Protein AF-A0A4Y3KD35-F1 (afdb_monomer)

Foldseek 3Di:
DVQLVLLVQLLVLLVVLLVVLLCLVVVNDDQVVCFVVNQVSQVSNQVSQLVQPHGDLDPDNGSVVSVVVCVVVVVPDSVSSSVVSCVSCVVSNVQSVCRNVVQFQRFNFDDDPVLVVLSVLLVVLRVLSSVDDDLVSLLVSLVSLLVSLLSLLVVQADPVLDDVPDDDDDNPPSVVSLLSSCCRLQPDPVRVVVSVLSNVLNVLSVDSNPDSDDSVSSSVNSNSSSVNSRVSSVSPDD

Solvent-accessible surface area (backbone atoms only — not comparable to full-atom values): 13196 Å² total; per-residue (Å²): 120,64,64,35,53,44,25,49,56,24,47,56,37,49,51,56,51,50,50,50,56,40,29,51,71,62,73,71,44,60,69,84,79,42,49,65,61,53,44,55,50,46,53,54,28,42,56,34,26,48,77,72,55,43,75,75,65,69,90,57,89,43,70,65,52,48,53,54,47,41,68,71,68,68,48,85,44,62,64,54,51,45,50,53,53,48,61,47,43,45,66,57,54,52,53,33,51,33,37,52,70,70,61,51,72,72,59,87,61,80,86,57,81,92,43,55,68,59,54,52,52,51,52,53,40,50,57,48,50,66,70,45,86,47,60,71,43,29,25,49,40,13,46,45,42,40,51,51,51,38,53,48,12,61,72,63,38,54,82,86,47,53,59,94,89,60,79,80,66,56,92,85,39,31,69,56,30,36,48,38,30,35,52,52,77,41,56,64,80,94,27,50,64,60,43,47,48,59,52,49,42,54,54,45,15,56,46,37,52,76,51,98,57,57,68,68,60,34,51,50,34,50,37,41,45,47,50,50,53,46,52,49,54,63,67,71,52,132

Radius of gyration: 22.32 Å; Cα contacts (8 Å, |Δi|>4): 243; chains: 1; bounding box: 47×37×66 Å

Organism: Cellulomonas uda (NCBI:txid1714)

pLDDT: mean 88.89, std 8.73, range [48.62, 97.88]

Sequence (238 aa):
MTTANDARAASDLLERQAELLVAVATGGSRMDSVKWEYRERRDDLEIALRKVGLSDPFPWEEPSRWYAYYSANGMGTYASRREYIAELAAPIRARLRELMLGIAVEDGGPEHLDWPLLETRLREAKDRFAKSSTLDDFQDVGRRCRELLIDLANLAFDATMLPVGAEEPKGSDAKAKLGYASDYLFAGRQHAELRAVAKTTWDLANKVVHGGIGDVDAFATIQATVALVRIFQRATQP

Mean predicted aligned error: 9.88 Å

Structure (mmCIF, N/CA/C/O backbone):
data_AF-A0A4Y3KD35-F1
#
_entry.id   AF-A0A4Y3KD35-F1
#
loop_
_atom_site.group_PDB
_atom_site.id
_atom_site.type_symbol
_atom_site.label_atom_id
_atom_site.label_alt_id
_atom_site.label_comp_id
_atom_site.label_asym_id
_atom_site.label_entity_id
_atom_site.label_seq_id
_atom_site.pdbx_PDB_ins_code
_atom_site.Cartn_x
_atom_site.Cartn_y
_atom_site.Cartn_z
_atom_site.occupancy
_atom_site.B_iso_or_equiv
_atom_site.auth_seq_id
_atom_site.auth_comp_id
_atom_site.auth_asym_id
_atom_site.auth_atom_id
_atom_site.pdbx_PDB_model_num
ATOM 1 N N . MET A 1 1 ? -5.221 -19.737 -4.916 1.00 48.62 1 MET A N 1
ATOM 2 C CA . MET A 1 1 ? -4.713 -20.316 -6.188 1.00 48.62 1 MET A CA 1
ATOM 3 C C . MET A 1 1 ? -4.956 -19.413 -7.398 1.00 48.62 1 MET A C 1
ATOM 5 O O . MET A 1 1 ? -4.158 -19.477 -8.322 1.00 48.62 1 MET A O 1
ATOM 9 N N . THR A 1 2 ? -5.986 -18.559 -7.398 1.00 61.66 2 THR A N 1
ATOM 10 C CA . THR A 1 2 ? -6.320 -17.652 -8.516 1.00 61.66 2 THR A CA 1
ATOM 11 C C . THR A 1 2 ? -5.278 -16.539 -8.726 1.00 61.66 2 THR A C 1
ATOM 13 O O . THR A 1 2 ? -4.732 -16.432 -9.818 1.00 61.66 2 THR A O 1
ATOM 16 N N . THR A 1 3 ? -4.855 -15.841 -7.664 1.00 74.62 3 THR A N 1
ATOM 17 C CA . THR A 1 3 ? -3.925 -14.691 -7.738 1.00 74.62 3 THR A CA 1
ATOM 18 C C . THR A 1 3 ? -2.555 -15.016 -8.349 1.00 74.62 3 THR A C 1
ATOM 20 O O . THR A 1 3 ? -2.033 -14.239 -9.139 1.00 74.62 3 THR A O 1
ATOM 23 N N . ALA A 1 4 ? -1.966 -16.179 -8.042 1.00 76.19 4 ALA A N 1
ATOM 24 C CA . ALA A 1 4 ? -0.657 -16.566 -8.584 1.00 76.19 4 ALA A CA 1
ATOM 25 C C . ALA A 1 4 ? -0.714 -16.933 -10.079 1.00 76.19 4 ALA A C 1
ATOM 27 O O . ALA A 1 4 ? 0.244 -16.695 -10.816 1.00 76.19 4 ALA A O 1
ATOM 28 N N . ASN A 1 5 ? -1.833 -17.506 -10.536 1.00 81.81 5 ASN A N 1
ATOM 29 C CA . ASN A 1 5 ? -2.050 -17.787 -11.955 1.00 81.81 5 ASN A CA 1
ATOM 30 C C . ASN A 1 5 ? -2.344 -16.501 -12.733 1.00 81.81 5 ASN A C 1
ATOM 32 O O . ASN A 1 5 ? -1.778 -16.316 -13.808 1.00 81.81 5 ASN A O 1
ATOM 36 N N . ASP A 1 6 ? -3.142 -15.595 -12.163 1.00 86.94 6 ASP A N 1
ATOM 37 C CA . ASP A 1 6 ? -3.390 -14.273 -12.744 1.00 86.94 6 ASP A CA 1
ATOM 38 C C . ASP A 1 6 ? -2.098 -13.447 -12.823 1.00 86.94 6 ASP A C 1
ATOM 40 O O . ASP A 1 6 ? -1.812 -12.850 -13.858 1.00 86.94 6 ASP A O 1
ATOM 44 N N . ALA A 1 7 ? -1.254 -13.491 -11.785 1.00 88.00 7 ALA A N 1
ATOM 45 C CA . ALA A 1 7 ? 0.053 -12.837 -11.792 1.00 88.00 7 ALA A CA 1
ATOM 46 C C . ALA A 1 7 ? 0.978 -13.408 -12.877 1.00 88.00 7 ALA A C 1
ATOM 48 O O . ALA A 1 7 ? 1.684 -12.653 -13.545 1.00 88.00 7 ALA A O 1
ATOM 49 N N . ARG A 1 8 ? 0.966 -14.731 -13.093 1.00 88.56 8 ARG A N 1
ATOM 50 C CA . ARG A 1 8 ? 1.738 -15.366 -14.174 1.00 88.56 8 ARG A CA 1
ATOM 51 C C . ARG A 1 8 ? 1.258 -14.909 -15.550 1.00 88.56 8 ARG A C 1
ATOM 53 O O . ARG A 1 8 ? 2.081 -14.493 -16.355 1.00 88.56 8 ARG A O 1
ATOM 60 N N . ALA A 1 9 ? -0.055 -14.900 -15.778 1.00 92.69 9 ALA A N 1
ATOM 61 C CA . ALA A 1 9 ? -0.633 -14.409 -17.028 1.00 92.69 9 ALA A CA 1
ATOM 62 C C . ALA A 1 9 ? -0.296 -12.927 -17.279 1.00 92.69 9 ALA A C 1
ATOM 64 O O . ALA A 1 9 ? 0.108 -12.564 -18.383 1.00 92.69 9 ALA A O 1
ATOM 65 N N . ALA A 1 10 ? -0.396 -12.080 -16.249 1.00 95.31 10 ALA A N 1
ATOM 66 C CA . ALA A 1 10 ? -0.026 -10.669 -16.336 1.00 95.31 10 ALA A CA 1
ATOM 67 C C . ALA A 1 10 ? 1.472 -10.475 -16.629 1.00 95.31 10 ALA A C 1
ATOM 69 O O . ALA A 1 10 ? 1.836 -9.599 -17.410 1.00 95.31 10 ALA A O 1
ATOM 70 N N . SER A 1 11 ? 2.341 -11.313 -16.053 1.00 95.50 11 SER A N 1
ATOM 71 C CA . SER A 1 11 ? 3.781 -11.287 -16.332 1.00 95.50 11 SER A CA 1
ATOM 72 C C . SER A 1 11 ? 4.080 -11.632 -17.784 1.00 95.50 11 SER A C 1
ATOM 74 O O . SER A 1 11 ? 4.844 -10.918 -18.423 1.00 95.50 11 SER A O 1
ATOM 76 N N . ASP A 1 12 ? 3.454 -12.676 -18.325 1.00 96.38 12 ASP A N 1
ATOM 77 C CA . ASP A 1 12 ? 3.657 -13.071 -19.721 1.00 96.38 12 ASP A CA 1
ATOM 78 C C . ASP A 1 12 ? 3.218 -11.959 -20.692 1.00 96.38 12 ASP A C 1
ATOM 80 O O . ASP A 1 12 ? 3.901 -11.684 -21.681 1.00 96.38 12 ASP A O 1
ATOM 84 N N . LEU A 1 13 ? 2.100 -11.284 -20.402 1.00 97.75 13 LEU A N 1
ATOM 85 C CA . LEU A 1 13 ? 1.617 -10.145 -21.190 1.00 97.75 13 LEU A CA 1
ATOM 86 C C . LEU A 1 13 ? 2.549 -8.929 -21.084 1.00 97.75 13 LEU A C 1
ATOM 88 O O . LEU A 1 13 ? 2.829 -8.289 -22.100 1.00 97.75 13 LEU A O 1
ATOM 92 N N . LEU A 1 14 ? 3.070 -8.637 -19.886 1.00 97.88 14 LEU A N 1
ATOM 93 C CA . LEU A 1 14 ? 4.005 -7.533 -19.655 1.00 97.88 14 LEU A CA 1
ATOM 94 C C . LEU A 1 14 ? 5.281 -7.717 -20.481 1.00 97.88 14 LEU A C 1
ATOM 96 O O . LEU A 1 14 ? 5.716 -6.780 -21.151 1.00 97.88 14 LEU A O 1
ATOM 100 N N . GLU A 1 15 ? 5.854 -8.924 -20.463 1.00 97.31 15 GLU A N 1
ATOM 101 C CA . GLU A 1 15 ? 7.057 -9.239 -21.238 1.00 97.31 15 GLU A CA 1
ATOM 102 C C . GLU A 1 15 ? 6.806 -9.093 -22.740 1.00 97.31 15 GLU A C 1
ATOM 104 O O . GLU A 1 15 ? 7.558 -8.400 -23.424 1.00 97.31 15 GLU A O 1
ATOM 109 N N . ARG A 1 16 ? 5.695 -9.637 -23.252 1.00 95.25 16 ARG A N 1
ATOM 110 C CA . ARG A 1 16 ? 5.329 -9.519 -24.674 1.00 95.25 16 ARG A CA 1
ATOM 111 C C . ARG A 1 16 ? 5.128 -8.073 -25.122 1.00 95.25 16 ARG A C 1
ATOM 113 O O . ARG A 1 16 ? 5.439 -7.740 -26.269 1.00 95.25 16 ARG A O 1
ATOM 120 N N . GLN A 1 17 ? 4.582 -7.222 -24.256 1.00 96.44 17 GLN A N 1
ATOM 121 C CA . GLN A 1 17 ? 4.386 -5.806 -24.561 1.00 96.44 17 GLN A CA 1
ATOM 122 C C . GLN A 1 17 ? 5.713 -5.035 -24.529 1.00 96.44 17 GLN A C 1
ATOM 124 O O . GLN A 1 17 ? 5.986 -4.236 -25.430 1.00 96.44 17 GLN A O 1
ATOM 129 N N . ALA A 1 18 ? 6.572 -5.316 -23.544 1.00 95.94 18 ALA A N 1
ATOM 130 C CA . ALA A 1 18 ? 7.919 -4.756 -23.459 1.00 95.94 18 ALA A CA 1
ATOM 131 C C . ALA A 1 18 ? 8.772 -5.144 -24.680 1.00 95.94 18 ALA A C 1
ATOM 133 O O . ALA A 1 18 ? 9.422 -4.292 -25.288 1.00 95.94 18 ALA A O 1
ATOM 134 N N . GLU A 1 19 ? 8.733 -6.417 -25.079 1.00 93.94 19 GLU A N 1
ATOM 135 C CA . GLU A 1 19 ? 9.414 -6.936 -26.266 1.00 93.94 19 GLU A CA 1
ATOM 136 C C . GLU A 1 19 ? 8.948 -6.235 -27.543 1.00 93.94 19 GLU A C 1
ATOM 138 O O . GLU A 1 19 ? 9.780 -5.842 -28.363 1.00 93.94 19 GLU A O 1
ATOM 143 N N . LEU A 1 20 ? 7.639 -6.006 -27.696 1.00 93.12 20 LEU A N 1
ATOM 144 C CA . LEU A 1 20 ? 7.089 -5.286 -28.844 1.00 93.12 20 LEU A CA 1
ATOM 145 C C . LEU A 1 20 ? 7.575 -3.828 -28.888 1.00 93.12 20 LEU A C 1
ATOM 147 O O . LEU A 1 20 ? 8.005 -3.351 -29.941 1.00 93.12 20 LEU A O 1
ATOM 151 N N . LEU A 1 21 ? 7.580 -3.126 -27.749 1.00 93.62 21 LEU A N 1
ATOM 152 C CA . LEU A 1 21 ? 8.116 -1.761 -27.638 1.00 93.62 21 LEU A CA 1
ATOM 153 C C . LEU A 1 21 ? 9.611 -1.697 -27.985 1.00 93.62 21 LEU A C 1
ATOM 155 O O . LEU A 1 21 ? 10.053 -0.771 -28.675 1.00 93.62 21 LEU A O 1
ATOM 159 N N . VAL A 1 22 ? 10.390 -2.698 -27.566 1.00 93.38 22 VAL A N 1
ATOM 160 C CA . VAL A 1 22 ? 11.805 -2.836 -27.938 1.00 93.38 22 VAL A CA 1
ATOM 161 C C . VAL A 1 22 ? 11.963 -3.127 -29.432 1.00 93.38 22 VAL A C 1
ATOM 163 O O . VAL A 1 22 ? 12.816 -2.519 -30.0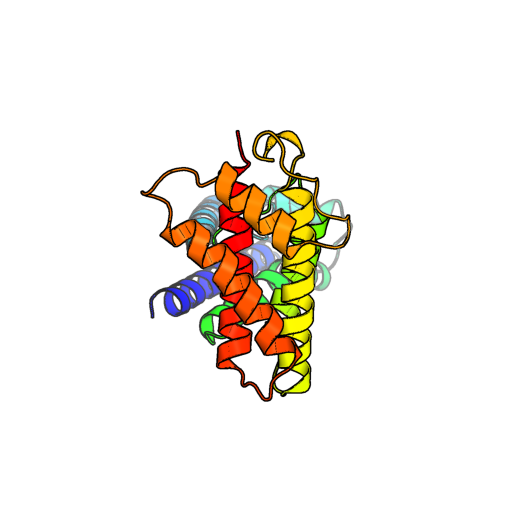83 1.00 93.38 22 VAL A O 1
ATOM 166 N N . ALA A 1 23 ? 11.153 -4.017 -30.006 1.00 90.31 23 ALA A N 1
ATOM 167 C CA . ALA A 1 23 ? 11.209 -4.362 -31.426 1.00 90.31 23 ALA A CA 1
ATOM 168 C C . ALA A 1 23 ? 10.912 -3.142 -32.311 1.00 90.31 23 ALA A C 1
ATOM 170 O O . ALA A 1 23 ? 11.660 -2.859 -33.251 1.00 90.31 23 ALA A O 1
ATOM 171 N N . VAL A 1 24 ? 9.892 -2.357 -31.949 1.00 88.69 24 VAL A N 1
ATOM 172 C CA . VAL A 1 24 ? 9.555 -1.079 -32.592 1.00 88.69 24 VAL A CA 1
ATOM 173 C C . VAL A 1 24 ? 10.720 -0.086 -32.508 1.00 88.69 24 VAL A C 1
ATOM 175 O O . VAL A 1 24 ? 11.090 0.527 -33.508 1.00 88.69 24 VAL A O 1
ATOM 178 N N . ALA A 1 25 ? 11.347 0.042 -31.337 1.00 87.06 25 ALA A N 1
ATOM 179 C CA . ALA A 1 25 ? 12.453 0.971 -31.108 1.00 87.06 25 ALA A CA 1
ATOM 180 C C . ALA A 1 25 ? 13.784 0.553 -31.751 1.00 87.06 25 ALA A C 1
ATOM 182 O O . ALA A 1 25 ? 14.674 1.391 -31.901 1.00 87.06 25 ALA A O 1
ATOM 183 N N . THR A 1 26 ? 13.962 -0.719 -32.107 1.00 86.44 26 THR A N 1
ATOM 184 C CA . THR A 1 26 ? 15.236 -1.254 -32.624 1.00 86.44 26 THR A CA 1
ATOM 185 C C . THR A 1 26 ? 15.176 -1.663 -34.094 1.00 86.44 26 THR A C 1
ATOM 187 O O . THR A 1 26 ? 16.105 -2.283 -34.602 1.00 86.44 26 THR A O 1
ATOM 190 N N . GLY A 1 27 ? 14.112 -1.264 -34.801 1.00 75.62 27 GLY A N 1
ATOM 191 C CA . GLY A 1 27 ? 13.943 -1.513 -36.236 1.00 75.62 27 GLY A CA 1
ATOM 192 C C . GLY A 1 27 ? 13.499 -2.938 -36.584 1.00 75.62 27 GLY A C 1
ATOM 193 O O . GLY A 1 27 ? 13.515 -3.305 -37.754 1.00 75.62 27 GLY A O 1
ATOM 194 N N . GLY A 1 28 ? 13.095 -3.733 -35.589 1.00 71.44 28 GLY A N 1
ATOM 195 C CA . GLY A 1 28 ? 12.653 -5.120 -35.760 1.00 71.44 28 GLY A CA 1
ATOM 196 C C . GLY A 1 28 ? 11.214 -5.273 -36.262 1.00 71.44 28 GLY A C 1
ATOM 197 O O . GLY A 1 28 ? 10.824 -6.361 -36.675 1.00 71.44 28 GLY A O 1
ATOM 198 N N . SER A 1 29 ? 10.399 -4.216 -36.245 1.00 73.12 29 SER A N 1
ATOM 199 C CA . SER A 1 29 ? 9.018 -4.254 -36.744 1.00 73.12 29 SER A CA 1
ATOM 200 C C . SER A 1 29 ? 8.615 -2.927 -37.376 1.00 73.12 29 SER A C 1
ATOM 202 O O . SER A 1 29 ? 9.007 -1.855 -36.910 1.00 73.12 29 SER A O 1
ATOM 204 N N . ARG A 1 30 ? 7.818 -2.980 -38.450 1.00 69.62 30 ARG A N 1
ATOM 205 C CA . ARG A 1 30 ? 7.310 -1.773 -39.110 1.00 69.62 30 ARG A CA 1
ATOM 206 C C . ARG A 1 30 ? 6.163 -1.205 -38.273 1.00 69.62 30 ARG A C 1
ATOM 208 O O . ARG A 1 30 ? 5.213 -1.912 -37.965 1.00 69.62 30 ARG A O 1
ATOM 215 N N . MET A 1 31 ? 6.239 0.078 -37.926 1.00 70.25 31 MET A N 1
ATOM 216 C CA . MET A 1 31 ? 5.287 0.742 -37.023 1.00 70.25 31 MET A CA 1
ATOM 217 C C . MET A 1 31 ? 3.817 0.497 -37.395 1.00 70.25 31 MET A C 1
ATOM 219 O O . MET A 1 31 ? 2.994 0.203 -36.536 1.00 70.25 31 MET A O 1
ATOM 223 N N . ASP A 1 32 ? 3.493 0.589 -38.687 1.00 69.00 32 ASP A N 1
ATOM 224 C CA . ASP A 1 32 ? 2.125 0.433 -39.184 1.00 69.00 32 ASP A CA 1
ATOM 225 C C . ASP A 1 32 ? 1.618 -1.011 -39.136 1.00 69.00 32 ASP A C 1
ATOM 227 O O . ASP A 1 32 ? 0.413 -1.214 -39.015 1.00 69.00 32 ASP A O 1
ATOM 231 N N . SER A 1 33 ? 2.507 -2.011 -39.182 1.00 75.50 33 SER A N 1
ATOM 232 C CA . SER A 1 33 ? 2.104 -3.421 -39.150 1.00 75.50 33 SER A CA 1
ATOM 233 C C . SER A 1 33 ? 1.801 -3.931 -37.742 1.00 75.50 33 SER A C 1
ATOM 235 O O . SER A 1 33 ? 1.189 -4.982 -37.618 1.00 75.50 33 SER A O 1
ATOM 237 N N . VAL A 1 34 ? 2.201 -3.200 -36.695 1.00 82.12 34 VAL A N 1
ATOM 238 C CA . VAL A 1 34 ? 2.045 -3.627 -35.291 1.00 82.12 34 VAL A CA 1
ATOM 239 C C . VAL A 1 34 ? 1.032 -2.805 -34.496 1.00 82.12 34 VAL A C 1
ATOM 241 O O . VAL A 1 34 ? 0.826 -3.071 -33.318 1.00 82.12 34 VAL A O 1
ATOM 244 N N . LYS A 1 35 ? 0.373 -1.803 -35.099 1.00 85.81 35 LYS A N 1
ATOM 245 C CA . LYS A 1 35 ? -0.580 -0.933 -34.378 1.00 85.81 35 LYS A CA 1
ATOM 246 C C . LYS A 1 35 ? -1.726 -1.713 -33.733 1.00 85.81 35 LYS A C 1
ATOM 248 O O . LYS A 1 35 ? -2.066 -1.426 -32.592 1.00 85.81 35 LYS A O 1
ATOM 253 N N . TRP A 1 36 ? -2.318 -2.659 -34.465 1.00 87.06 36 TRP A N 1
ATOM 254 C CA . TRP A 1 36 ? -3.414 -3.484 -33.951 1.00 87.06 36 TRP A CA 1
ATOM 255 C C . TRP A 1 36 ? -2.934 -4.391 -32.814 1.00 87.06 36 TRP A C 1
ATOM 257 O O . TRP A 1 36 ? -3.453 -4.303 -31.708 1.00 87.06 36 TRP A O 1
ATOM 267 N N . GLU A 1 37 ? -1.875 -5.164 -33.068 1.00 89.56 37 GLU A N 1
ATOM 268 C CA . GLU A 1 37 ? -1.257 -6.068 -32.091 1.00 89.56 37 GLU A CA 1
ATOM 269 C C . GLU A 1 37 ? -0.843 -5.338 -30.806 1.00 89.56 37 GLU A C 1
ATOM 271 O O . GLU A 1 37 ? -1.044 -5.852 -29.711 1.00 89.56 37 GLU A O 1
ATOM 276 N N . TYR A 1 38 ? -0.309 -4.120 -30.926 1.00 92.00 38 TYR A N 1
ATOM 277 C CA . TYR A 1 38 ? 0.059 -3.291 -29.784 1.00 92.00 38 TYR A CA 1
ATOM 278 C C . TYR A 1 38 ? -1.134 -2.938 -28.900 1.00 92.00 38 TYR A C 1
ATOM 280 O O . TYR A 1 38 ? -1.023 -3.022 -27.679 1.00 92.00 38 TYR A O 1
ATOM 288 N N . ARG A 1 39 ? -2.246 -2.503 -29.507 1.00 91.62 39 ARG A N 1
ATOM 289 C CA . ARG A 1 39 ? -3.445 -2.092 -28.766 1.00 91.62 39 ARG A CA 1
ATOM 290 C C . ARG A 1 39 ? -4.117 -3.293 -28.115 1.00 91.62 39 ARG A C 1
ATOM 292 O O . ARG A 1 39 ? -4.370 -3.248 -26.923 1.00 91.62 39 ARG A O 1
ATOM 299 N N . GLU A 1 40 ? -4.299 -4.375 -28.868 1.00 92.44 40 GLU A N 1
ATOM 300 C CA . GLU A 1 40 ? -4.889 -5.620 -28.362 1.00 92.44 40 GLU A CA 1
ATOM 301 C C . GLU A 1 40 ? -4.099 -6.167 -27.163 1.00 92.44 40 GLU A C 1
ATOM 303 O O . GLU A 1 40 ? -4.663 -6.407 -26.098 1.00 92.44 40 GLU A O 1
ATOM 308 N N . ARG A 1 41 ? -2.765 -6.258 -27.278 1.00 93.06 41 ARG A N 1
ATOM 309 C CA . ARG A 1 41 ? -1.909 -6.689 -26.160 1.00 93.06 41 ARG A CA 1
ATOM 310 C C . ARG A 1 41 ? -1.963 -5.747 -24.969 1.00 93.06 41 ARG A C 1
ATOM 312 O O . ARG A 1 41 ? -1.838 -6.207 -23.837 1.00 93.06 41 ARG A O 1
ATOM 319 N N . ARG A 1 42 ? -2.096 -4.442 -25.210 1.00 94.31 42 ARG A N 1
ATOM 320 C CA . ARG A 1 42 ? -2.190 -3.453 -24.137 1.00 94.31 42 ARG A CA 1
ATOM 321 C C . ARG A 1 42 ? -3.502 -3.588 -23.372 1.00 94.31 42 ARG A C 1
ATOM 323 O O . ARG A 1 42 ? -3.461 -3.566 -22.148 1.00 94.31 42 ARG A O 1
ATOM 330 N N . ASP A 1 43 ? -4.618 -3.789 -24.065 1.00 94.44 43 ASP A N 1
ATOM 331 C CA . ASP A 1 43 ? -5.926 -3.998 -23.437 1.00 94.44 43 ASP A CA 1
ATOM 332 C C . ASP A 1 43 ? -5.915 -5.274 -22.576 1.00 94.44 43 ASP A C 1
ATOM 334 O O . ASP A 1 43 ? -6.316 -5.254 -21.408 1.00 94.44 43 ASP A O 1
ATOM 338 N N . ASP A 1 44 ? -5.365 -6.369 -23.111 1.00 95.56 44 ASP A N 1
ATOM 339 C CA . ASP A 1 44 ? -5.194 -7.622 -22.368 1.00 95.56 44 ASP A CA 1
ATOM 340 C C . ASP A 1 44 ? -4.286 -7.445 -21.143 1.00 95.56 44 ASP A C 1
ATOM 342 O O . ASP A 1 44 ? -4.603 -7.925 -20.048 1.00 95.56 44 ASP A O 1
ATOM 346 N N . LEU A 1 45 ? -3.161 -6.740 -21.312 1.00 96.50 45 LEU A N 1
ATOM 347 C CA . LEU A 1 45 ? -2.229 -6.425 -20.232 1.00 96.50 45 LEU A CA 1
ATOM 348 C C . LEU A 1 45 ? -2.910 -5.600 -19.140 1.00 96.50 45 LEU A C 1
ATOM 350 O O . LEU A 1 45 ? -2.771 -5.917 -17.960 1.00 96.50 45 LEU A O 1
ATOM 354 N N . GLU A 1 46 ? -3.664 -4.569 -19.511 1.00 95.31 46 GLU A N 1
ATOM 355 C CA . GLU A 1 46 ? -4.358 -3.704 -18.565 1.00 95.31 46 GLU A CA 1
ATOM 356 C C . GLU A 1 46 ? -5.400 -4.486 -17.758 1.00 95.31 46 GLU A C 1
ATOM 358 O O . GLU A 1 46 ? -5.451 -4.373 -16.530 1.00 95.31 46 GLU A O 1
ATOM 363 N N . ILE A 1 47 ? -6.188 -5.342 -18.414 1.00 93.25 47 ILE A N 1
ATOM 364 C CA . ILE A 1 47 ? -7.150 -6.220 -17.736 1.00 93.25 47 ILE A CA 1
ATOM 365 C C . ILE A 1 47 ? -6.428 -7.165 -16.768 1.00 93.25 47 ILE A C 1
ATOM 367 O O . ILE A 1 47 ? -6.868 -7.335 -15.627 1.00 93.25 47 ILE A O 1
ATOM 371 N N . ALA A 1 48 ? -5.330 -7.788 -17.200 1.00 92.31 48 ALA A N 1
ATOM 372 C CA . ALA A 1 48 ? -4.580 -8.737 -16.384 1.00 92.31 48 ALA A CA 1
ATOM 373 C C . ALA A 1 48 ? -3.914 -8.070 -15.170 1.00 92.31 48 ALA A C 1
ATOM 375 O O . ALA A 1 48 ? -3.991 -8.607 -14.065 1.00 92.31 48 ALA A O 1
ATOM 376 N N . LEU A 1 49 ? -3.320 -6.886 -15.342 1.00 91.44 49 LEU A N 1
ATOM 377 C CA . LEU A 1 49 ? -2.709 -6.125 -14.250 1.00 91.44 49 LEU A CA 1
ATOM 378 C C . LEU A 1 49 ? -3.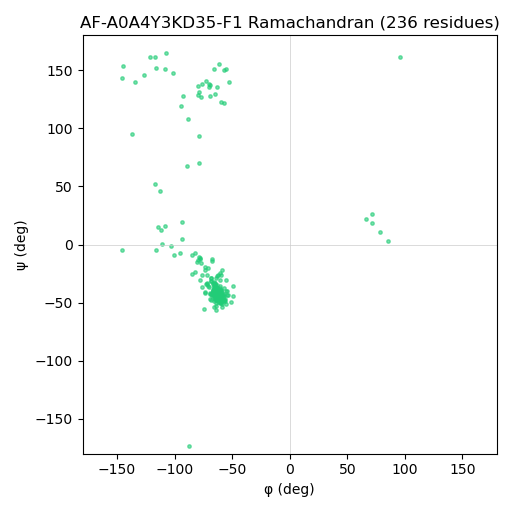757 -5.642 -13.243 1.00 91.44 49 LEU A C 1
ATOM 380 O O . LEU A 1 49 ? -3.553 -5.793 -12.038 1.00 91.44 49 LEU A O 1
ATOM 384 N N . ARG A 1 50 ? -4.920 -5.167 -13.707 1.00 89.62 50 ARG A N 1
ATOM 385 C CA . ARG A 1 50 ? -6.006 -4.736 -12.812 1.00 89.62 50 ARG A CA 1
ATOM 386 C C . ARG A 1 50 ? -6.520 -5.867 -11.922 1.00 89.62 50 ARG A C 1
ATOM 388 O O . ARG A 1 50 ? -6.808 -5.622 -10.753 1.00 89.62 50 ARG A O 1
ATOM 395 N N . LYS A 1 51 ? -6.595 -7.107 -12.428 1.00 85.12 51 LYS A N 1
ATOM 396 C CA . LYS A 1 51 ? -7.000 -8.283 -11.625 1.00 85.12 51 LYS A CA 1
ATOM 397 C C . LYS A 1 51 ? -6.088 -8.534 -10.425 1.00 85.12 51 LYS A C 1
ATOM 399 O O . LYS A 1 51 ? -6.538 -9.104 -9.437 1.00 85.12 51 LYS A O 1
ATOM 404 N N . VAL A 1 52 ? -4.831 -8.106 -10.510 1.00 82.50 52 VAL A N 1
ATOM 405 C CA . VAL A 1 52 ? -3.833 -8.252 -9.445 1.00 82.50 52 VAL A CA 1
ATOM 406 C C . VAL A 1 52 ? -3.485 -6.921 -8.765 1.00 82.50 52 VAL A C 1
ATOM 408 O O . VAL A 1 52 ? -2.482 -6.840 -8.060 1.00 82.50 52 VAL A O 1
ATOM 411 N N . GLY A 1 53 ? -4.305 -5.880 -8.957 1.00 82.31 53 GLY A N 1
ATOM 412 C CA . GLY A 1 53 ? -4.139 -4.576 -8.304 1.00 82.31 53 GLY A CA 1
ATOM 413 C C . GLY A 1 53 ? -2.957 -3.745 -8.819 1.00 82.31 53 GLY A C 1
ATOM 414 O O . GLY A 1 53 ? -2.403 -2.943 -8.072 1.00 82.31 53 GLY A O 1
ATOM 415 N N . LEU A 1 54 ? -2.535 -3.947 -10.070 1.00 87.62 54 LEU A N 1
ATOM 416 C CA . LEU A 1 54 ? -1.435 -3.221 -10.713 1.00 87.62 54 LEU A CA 1
ATOM 417 C C . LEU A 1 54 ? -1.931 -2.409 -11.922 1.00 87.62 54 LEU A C 1
ATOM 419 O O . LEU A 1 54 ? -2.991 -2.688 -12.483 1.00 87.62 54 LEU A O 1
ATOM 423 N N . SER A 1 55 ? -1.130 -1.428 -12.343 1.00 89.88 55 SER A N 1
ATOM 424 C CA . SER A 1 55 ? -1.400 -0.554 -13.497 1.00 89.88 55 SER A CA 1
ATOM 425 C C . SER A 1 55 ? -0.349 -0.741 -14.594 1.00 89.88 55 SER A C 1
ATOM 427 O O . SER A 1 55 ? 0.795 -1.090 -14.295 1.00 89.88 55 SER A O 1
ATOM 429 N N . ASP A 1 56 ? -0.727 -0.492 -15.854 1.00 92.69 56 ASP A N 1
ATOM 430 C CA . ASP A 1 56 ? 0.183 -0.544 -17.011 1.00 92.69 56 ASP A CA 1
ATOM 431 C C . ASP A 1 56 ? 1.338 0.468 -16.844 1.00 92.69 56 ASP A C 1
ATOM 433 O O . ASP A 1 56 ? 1.077 1.664 -16.673 1.00 92.69 56 ASP A O 1
ATOM 437 N N . PRO A 1 57 ? 2.612 0.027 -16.880 1.00 94.38 57 PRO A N 1
ATOM 438 C CA . PRO A 1 57 ? 3.755 0.926 -16.748 1.00 94.38 57 PRO A CA 1
ATOM 439 C C . PRO A 1 57 ? 4.078 1.708 -18.030 1.00 94.38 57 PRO A C 1
ATOM 441 O O . PRO A 1 57 ? 4.906 2.621 -17.991 1.00 94.38 57 PRO A O 1
ATOM 444 N N . PHE A 1 58 ? 3.488 1.360 -19.178 1.00 95.88 58 PHE A N 1
ATOM 445 C CA . PHE A 1 58 ? 3.808 1.982 -20.460 1.00 95.88 58 PHE A CA 1
ATOM 446 C C . PHE A 1 58 ? 2.839 3.133 -20.773 1.00 95.88 58 PHE A C 1
ATOM 448 O O . PHE A 1 58 ? 1.641 2.905 -20.930 1.00 95.88 58 PHE A O 1
ATOM 455 N N . PRO A 1 59 ? 3.315 4.383 -20.934 1.00 93.56 59 PRO A N 1
ATOM 456 C CA . PRO A 1 59 ? 2.429 5.548 -21.048 1.00 93.56 59 PRO A CA 1
ATOM 457 C C . PRO A 1 59 ? 1.852 5.777 -22.456 1.00 93.56 59 PRO A C 1
ATOM 459 O O . PRO A 1 59 ? 1.024 6.669 -22.649 1.00 93.56 59 PRO A O 1
ATOM 462 N N . TRP A 1 60 ? 2.298 5.036 -23.471 1.00 93.94 60 TRP A N 1
ATOM 463 C CA . TRP A 1 60 ? 1.960 5.328 -24.866 1.00 93.94 60 TRP A CA 1
ATOM 464 C C . TRP A 1 60 ? 0.716 4.569 -25.330 1.00 93.94 60 TRP A C 1
ATOM 466 O O . TRP A 1 60 ? 0.644 3.355 -25.245 1.00 93.94 60 TRP A O 1
ATOM 476 N N . GLU A 1 61 ? -0.254 5.286 -25.894 1.00 88.25 61 GLU A N 1
ATOM 477 C CA . GLU A 1 61 ? -1.453 4.677 -26.501 1.00 88.25 61 GLU A CA 1
ATOM 478 C C . GLU A 1 61 ? -1.176 3.993 -27.835 1.00 88.25 61 GLU A C 1
ATOM 480 O O . GLU A 1 61 ? -1.921 3.116 -28.266 1.00 88.25 61 GLU A O 1
ATOM 485 N N . GLU A 1 62 ? -0.089 4.387 -28.492 1.00 89.31 62 GLU A N 1
ATOM 486 C CA . GLU A 1 62 ? 0.302 3.849 -29.780 1.00 89.31 62 GLU A CA 1
ATOM 487 C C . GLU A 1 62 ? 1.824 3.759 -29.912 1.00 89.31 62 GLU A C 1
ATOM 489 O O . GLU A 1 62 ? 2.545 4.614 -29.379 1.00 89.31 62 GLU A O 1
ATOM 494 N N . PRO A 1 63 ? 2.323 2.825 -30.742 1.00 89.19 63 PRO A N 1
ATOM 495 C CA . PRO A 1 63 ? 3.746 2.710 -31.059 1.00 89.19 63 PRO A CA 1
ATOM 496 C C . PRO A 1 63 ? 4.372 4.010 -31.612 1.00 89.19 63 PRO A C 1
ATOM 498 O O . PRO A 1 63 ? 5.543 4.309 -31.373 1.00 89.19 63 PRO A O 1
ATOM 501 N N . SER A 1 64 ? 3.580 4.828 -32.314 1.00 89.44 64 SER A N 1
ATOM 502 C CA . SER A 1 64 ? 3.988 6.124 -32.874 1.00 89.44 64 SER A CA 1
ATOM 503 C C . SER A 1 64 ? 4.375 7.147 -31.795 1.00 89.44 64 SER A C 1
ATOM 505 O O . SER A 1 64 ? 5.329 7.907 -31.977 1.00 89.44 64 SER A O 1
ATOM 507 N N . ARG A 1 65 ? 3.683 7.151 -30.645 1.00 92.69 65 ARG A N 1
ATOM 508 C CA . ARG A 1 65 ? 4.007 8.035 -29.515 1.00 92.69 65 ARG A CA 1
ATOM 509 C C . ARG A 1 65 ? 5.299 7.615 -28.824 1.00 92.69 65 ARG A C 1
ATOM 511 O O . ARG A 1 65 ? 6.072 8.484 -28.427 1.00 92.69 65 ARG A O 1
ATOM 518 N N . TRP A 1 66 ? 5.565 6.312 -28.743 1.00 93.62 66 TRP A N 1
ATOM 519 C CA . TRP A 1 66 ? 6.854 5.806 -28.270 1.00 93.62 66 TRP A CA 1
ATOM 520 C C . TRP A 1 66 ? 8.002 6.266 -29.184 1.00 93.62 66 TRP A C 1
ATOM 522 O O . TRP A 1 66 ? 8.998 6.797 -28.694 1.00 93.62 66 TRP A O 1
ATOM 532 N N . TYR A 1 67 ? 7.824 6.183 -30.510 1.00 90.62 67 TYR A N 1
ATOM 533 C CA . TYR A 1 67 ? 8.779 6.729 -31.486 1.00 90.62 67 TYR A CA 1
ATOM 534 C C . TYR A 1 67 ? 9.071 8.213 -31.281 1.00 90.62 67 TYR A C 1
ATOM 536 O O . TYR A 1 67 ? 10.232 8.619 -31.187 1.00 90.62 67 TYR A O 1
ATOM 544 N N . ALA A 1 68 ? 8.013 9.023 -31.191 1.00 91.81 68 ALA A N 1
ATOM 545 C CA . ALA A 1 68 ? 8.144 10.456 -30.966 1.00 91.81 68 ALA A CA 1
ATOM 546 C C . ALA A 1 68 ? 8.901 10.747 -29.661 1.00 91.81 68 ALA A C 1
ATOM 548 O O . ALA A 1 68 ? 9.785 11.603 -29.635 1.00 91.81 68 ALA A O 1
ATOM 549 N N . TYR A 1 69 ? 8.606 9.988 -28.603 1.00 94.81 69 TYR A N 1
ATOM 550 C CA . TYR A 1 69 ? 9.230 10.153 -27.299 1.00 94.81 69 TYR A CA 1
ATOM 551 C C . TYR A 1 69 ? 10.737 9.876 -27.331 1.00 94.81 69 TYR A C 1
ATOM 553 O O . TYR A 1 69 ? 11.519 10.756 -26.970 1.00 94.81 69 TYR A O 1
ATOM 561 N N . TYR A 1 70 ? 11.182 8.700 -27.784 1.00 92.75 70 TYR A N 1
ATOM 562 C CA . TYR A 1 70 ? 12.614 8.382 -27.743 1.00 92.75 70 TYR A CA 1
ATOM 563 C C . TYR A 1 70 ? 13.428 9.244 -28.723 1.00 92.75 70 TYR A C 1
ATOM 565 O O . TYR A 1 70 ? 14.602 9.524 -28.472 1.00 92.75 70 TYR A O 1
ATOM 573 N N . SER A 1 71 ? 12.810 9.686 -29.829 1.00 90.31 71 SER A N 1
ATOM 574 C CA . SER A 1 71 ? 13.443 10.587 -30.796 1.00 90.31 71 SER A CA 1
ATOM 575 C C . SER A 1 71 ? 13.634 11.995 -30.227 1.00 90.31 71 SER A C 1
ATOM 577 O O . SER A 1 71 ? 14.646 12.625 -30.518 1.00 90.31 71 SER A O 1
ATOM 579 N N . ALA A 1 72 ? 12.685 12.487 -29.425 1.00 92.69 72 ALA A N 1
ATOM 580 C CA . ALA A 1 72 ? 12.767 13.802 -28.789 1.00 92.69 72 ALA A CA 1
ATOM 581 C C . ALA A 1 72 ? 13.689 13.814 -27.557 1.00 92.69 72 ALA A C 1
ATOM 583 O O . ALA A 1 72 ? 14.333 14.820 -27.282 1.00 92.69 72 ALA A O 1
ATOM 584 N N . ASN A 1 73 ? 13.788 12.691 -26.839 1.00 92.25 73 ASN A N 1
ATOM 585 C CA . ASN A 1 73 ? 14.550 12.577 -25.588 1.00 92.25 73 ASN A CA 1
ATOM 586 C C . ASN A 1 73 ? 15.993 12.070 -25.783 1.00 92.25 73 ASN A C 1
ATOM 588 O O . ASN A 1 73 ? 16.609 11.566 -24.849 1.00 92.25 73 ASN A O 1
ATOM 592 N N . GLY A 1 74 ? 16.546 12.168 -26.997 1.00 86.75 74 GLY A N 1
ATOM 593 C CA . GLY A 1 74 ? 17.964 11.879 -27.241 1.00 86.75 74 GLY A CA 1
ATOM 594 C C . GLY A 1 74 ? 18.376 10.414 -27.042 1.00 86.75 74 GLY A C 1
ATOM 595 O O . GLY A 1 74 ? 19.558 10.131 -26.850 1.00 86.75 74 GLY A O 1
ATOM 596 N N . MET A 1 75 ? 17.441 9.458 -27.118 1.00 90.88 75 MET A N 1
ATOM 597 C CA . MET A 1 75 ? 17.735 8.025 -26.976 1.00 90.88 75 MET A CA 1
ATOM 598 C C . MET A 1 75 ? 18.318 7.456 -28.280 1.00 90.88 75 MET A C 1
ATOM 600 O O . MET A 1 75 ? 17.678 6.710 -29.031 1.00 90.88 75 MET A O 1
ATOM 604 N N . GLY A 1 76 ? 19.550 7.862 -28.584 1.00 85.19 76 GLY A N 1
ATOM 605 C CA . GLY A 1 76 ? 20.218 7.578 -29.854 1.00 85.19 76 GLY A CA 1
ATOM 606 C C . GLY A 1 76 ? 20.633 6.119 -30.055 1.00 85.19 76 GLY A C 1
ATOM 607 O O . GLY A 1 76 ? 20.810 5.701 -31.197 1.00 85.19 76 GLY A O 1
ATOM 608 N N . THR A 1 77 ? 20.758 5.325 -28.988 1.00 91.56 77 THR A N 1
ATOM 609 C CA . THR A 1 77 ? 21.248 3.942 -29.067 1.00 91.56 77 THR A CA 1
ATOM 610 C C . THR A 1 77 ? 20.129 2.928 -28.837 1.00 91.56 77 THR A C 1
ATOM 612 O O . THR A 1 77 ? 19.169 3.172 -28.111 1.00 91.56 77 THR A O 1
ATOM 615 N N . TYR A 1 78 ? 20.248 1.740 -29.438 1.00 93.06 78 TYR A N 1
ATOM 616 C CA . TYR A 1 78 ? 19.332 0.631 -29.141 1.00 93.06 78 TYR A CA 1
ATOM 617 C C . TYR A 1 78 ? 19.436 0.164 -27.686 1.00 93.06 78 TYR A C 1
ATOM 619 O O . TYR A 1 78 ? 18.454 -0.326 -27.135 1.00 93.06 78 TYR A O 1
ATOM 627 N N . ALA A 1 79 ? 20.609 0.327 -27.067 1.00 92.44 79 ALA A N 1
ATOM 628 C CA . ALA A 1 79 ? 20.821 0.019 -25.660 1.00 92.44 79 ALA A CA 1
ATOM 629 C C . ALA A 1 79 ? 19.973 0.927 -24.757 1.00 92.44 79 ALA A C 1
ATOM 631 O O . ALA A 1 79 ? 19.203 0.402 -23.960 1.00 92.44 79 ALA A O 1
ATOM 632 N N . SER A 1 80 ? 20.014 2.252 -24.954 1.00 93.50 80 SER A N 1
ATOM 633 C CA . SER A 1 80 ? 19.263 3.183 -24.099 1.00 93.50 80 SER A CA 1
ATOM 634 C C . SER A 1 80 ? 17.748 3.008 -24.215 1.00 93.50 80 SER A C 1
ATOM 636 O O . SER A 1 80 ? 17.033 3.106 -23.226 1.00 93.50 80 SER A O 1
ATOM 638 N N . ARG A 1 81 ? 17.241 2.661 -25.406 1.00 94.00 81 ARG A N 1
ATOM 639 C CA . ARG A 1 81 ? 15.811 2.361 -25.605 1.00 94.00 81 ARG A CA 1
ATOM 640 C C . ARG A 1 81 ? 15.373 1.089 -24.874 1.00 94.00 81 ARG A C 1
ATOM 642 O O . ARG A 1 81 ? 14.276 1.052 -24.329 1.00 94.00 81 ARG A O 1
ATOM 649 N N . ARG A 1 82 ? 16.211 0.044 -24.872 1.00 94.75 82 ARG A N 1
ATOM 650 C CA . ARG A 1 82 ? 15.944 -1.215 -24.148 1.00 94.75 82 ARG A CA 1
ATOM 651 C C . ARG A 1 82 ? 15.977 -1.016 -22.642 1.00 94.75 82 ARG A C 1
ATOM 653 O O . ARG A 1 82 ? 15.099 -1.523 -21.953 1.00 94.75 82 ARG A O 1
ATOM 660 N N . GLU A 1 83 ? 16.979 -0.288 -22.165 1.00 94.88 83 GLU A N 1
ATOM 661 C CA . GLU A 1 83 ? 17.142 0.050 -20.754 1.00 94.88 83 GLU A CA 1
ATOM 662 C C . GLU A 1 83 ? 15.929 0.824 -20.241 1.00 94.88 83 GLU A C 1
ATOM 664 O O . GLU A 1 83 ? 15.309 0.392 -19.277 1.00 94.88 83 GLU A O 1
ATOM 669 N N . TYR A 1 84 ? 15.482 1.848 -20.969 1.00 95.69 84 TYR A N 1
ATOM 670 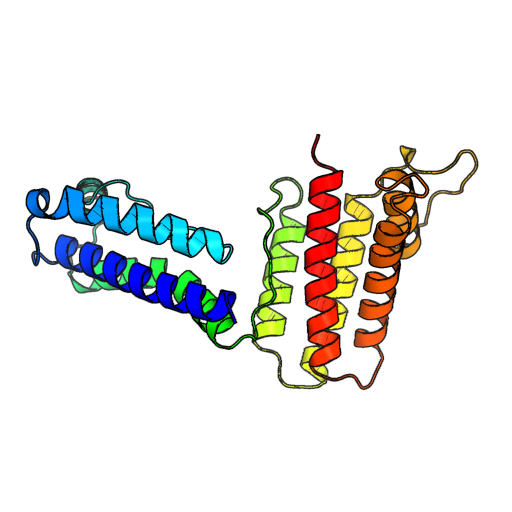C CA . TYR A 1 84 ? 14.314 2.637 -20.579 1.00 95.69 84 TYR A CA 1
ATOM 671 C C . TYR A 1 84 ? 13.023 1.806 -20.449 1.00 95.69 84 TYR A C 1
ATOM 673 O O . TYR A 1 84 ? 12.287 1.927 -19.473 1.00 95.69 84 TYR A O 1
ATOM 681 N N . ILE A 1 85 ? 12.745 0.908 -21.403 1.00 96.31 85 ILE A N 1
ATOM 682 C CA . ILE A 1 85 ? 11.588 0.001 -21.302 1.00 96.31 85 ILE A CA 1
ATOM 683 C C . ILE A 1 85 ? 11.740 -0.963 -20.116 1.00 96.31 85 ILE A C 1
ATOM 685 O O . ILE A 1 85 ? 10.762 -1.242 -19.419 1.00 96.31 85 ILE A O 1
ATOM 689 N N . ALA A 1 86 ? 12.953 -1.462 -19.866 1.00 94.25 86 ALA A N 1
ATOM 690 C CA . ALA A 1 86 ? 13.225 -2.333 -18.729 1.00 94.25 86 ALA A CA 1
ATOM 691 C C . ALA A 1 86 ? 13.034 -1.609 -17.387 1.00 94.25 86 ALA A C 1
ATOM 693 O O . ALA A 1 86 ? 12.484 -2.212 -16.467 1.00 94.25 86 ALA A O 1
ATOM 694 N N . GLU A 1 87 ? 13.430 -0.339 -17.284 1.00 94.62 87 GLU A N 1
ATOM 695 C CA . GLU A 1 87 ? 13.220 0.508 -16.104 1.00 94.62 87 GLU A CA 1
ATOM 696 C C . GLU A 1 87 ? 11.732 0.714 -15.809 1.00 94.62 87 GLU A C 1
ATOM 698 O O . GLU A 1 87 ? 11.309 0.542 -14.666 1.00 94.62 87 GLU A O 1
ATOM 703 N N . LEU A 1 88 ? 10.918 0.994 -16.834 1.00 94.69 88 LEU A N 1
ATOM 704 C CA . LEU A 1 88 ? 9.462 1.113 -16.682 1.00 94.69 88 LEU A CA 1
ATOM 705 C C . LEU A 1 88 ? 8.820 -0.207 -16.224 1.00 94.69 88 LEU A C 1
ATOM 707 O O . LEU A 1 88 ? 7.958 -0.212 -15.347 1.00 94.69 88 LEU A O 1
ATOM 711 N N . ALA A 1 89 ? 9.250 -1.340 -16.786 1.00 95.75 89 ALA A N 1
ATOM 712 C CA . ALA A 1 89 ? 8.691 -2.652 -16.456 1.00 95.75 89 ALA A CA 1
ATOM 713 C C . ALA A 1 89 ? 9.168 -3.205 -15.098 1.00 95.75 89 ALA A C 1
ATOM 715 O O . ALA A 1 89 ? 8.473 -4.016 -14.482 1.00 95.75 89 ALA A O 1
ATOM 716 N N . ALA A 1 90 ? 10.348 -2.796 -14.619 1.00 91.94 90 ALA A N 1
ATOM 717 C CA . ALA A 1 90 ? 10.986 -3.316 -13.409 1.00 91.94 90 ALA A CA 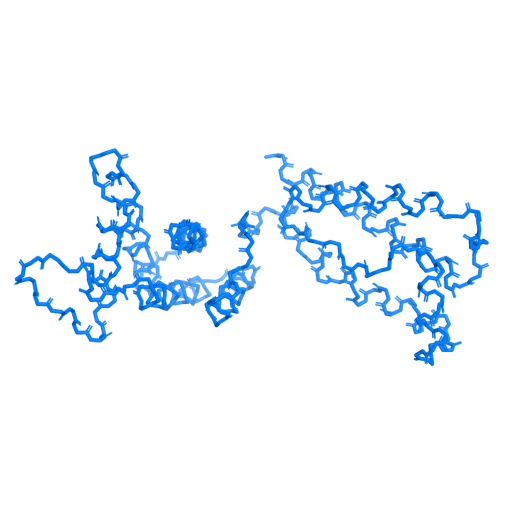1
ATOM 718 C C . ALA A 1 90 ? 10.095 -3.329 -12.147 1.00 91.94 90 ALA A C 1
ATOM 720 O O . ALA A 1 90 ? 10.020 -4.392 -11.516 1.00 91.94 90 ALA A O 1
ATOM 721 N N . PRO A 1 91 ? 9.401 -2.234 -11.761 1.00 88.69 91 PRO A N 1
ATOM 722 C CA . PRO A 1 91 ? 8.545 -2.248 -10.574 1.00 88.69 91 PRO A CA 1
ATOM 723 C C . PRO A 1 91 ? 7.402 -3.261 -10.701 1.00 88.69 91 PRO A C 1
ATOM 725 O O . PRO A 1 91 ? 7.130 -4.007 -9.761 1.00 88.69 91 PRO A O 1
ATOM 728 N N . ILE A 1 92 ? 6.782 -3.366 -11.878 1.00 92.88 92 ILE A N 1
ATOM 729 C CA . ILE A 1 92 ? 5.674 -4.298 -12.114 1.00 92.88 92 ILE A CA 1
ATOM 730 C C . ILE A 1 92 ? 6.170 -5.751 -12.104 1.00 92.88 92 ILE A C 1
ATOM 732 O O . ILE A 1 92 ? 5.571 -6.595 -11.440 1.00 92.88 92 ILE A O 1
ATOM 736 N N . ARG A 1 93 ? 7.322 -6.043 -12.727 1.00 93.12 93 ARG A N 1
ATOM 737 C CA . ARG A 1 93 ? 7.971 -7.370 -12.667 1.00 93.12 93 ARG A CA 1
ATOM 738 C C . ARG A 1 93 ? 8.257 -7.815 -11.234 1.00 93.12 93 ARG A C 1
ATOM 740 O O . ARG A 1 93 ? 8.069 -8.985 -10.899 1.00 93.12 93 ARG A O 1
ATOM 747 N N . ALA A 1 94 ? 8.742 -6.905 -10.388 1.00 86.00 94 ALA A N 1
ATOM 748 C CA . ALA A 1 94 ? 9.011 -7.208 -8.986 1.00 86.00 94 ALA A CA 1
ATOM 749 C C . ALA A 1 94 ? 7.723 -7.602 -8.247 1.00 86.00 94 ALA A C 1
ATOM 751 O O . ALA A 1 94 ? 7.674 -8.682 -7.658 1.00 86.00 94 ALA A O 1
ATOM 752 N N . ARG A 1 95 ? 6.658 -6.801 -8.384 1.00 83.06 95 ARG A N 1
ATOM 753 C CA . ARG A 1 95 ? 5.356 -7.067 -7.749 1.00 83.06 95 ARG A CA 1
ATOM 754 C C . ARG A 1 95 ? 4.714 -8.365 -8.236 1.00 83.06 95 ARG A C 1
ATOM 756 O O . ARG A 1 95 ? 4.216 -9.142 -7.427 1.00 83.06 95 ARG A O 1
ATOM 763 N N . LEU A 1 96 ? 4.778 -8.653 -9.535 1.00 87.88 96 LEU A N 1
ATOM 764 C CA . LEU A 1 96 ? 4.256 -9.904 -10.092 1.00 87.88 96 LEU A CA 1
ATOM 765 C C . LEU A 1 96 ? 4.995 -11.133 -9.546 1.00 87.88 96 LEU A C 1
ATOM 767 O O . LEU A 1 96 ? 4.353 -12.132 -9.226 1.00 87.88 96 LEU A O 1
ATOM 771 N N . ARG A 1 97 ? 6.321 -11.064 -9.360 1.00 86.81 97 ARG A N 1
ATOM 772 C CA . ARG A 1 97 ? 7.078 -12.154 -8.719 1.00 86.81 97 ARG A CA 1
ATOM 773 C C . ARG A 1 97 ? 6.660 -12.379 -7.269 1.00 86.81 97 ARG A C 1
ATOM 775 O O . ARG A 1 97 ? 6.480 -13.526 -6.873 1.00 86.81 97 ARG A O 1
ATOM 782 N N . GLU A 1 98 ? 6.475 -11.316 -6.493 1.00 80.62 98 GLU A N 1
ATOM 783 C CA . GLU A 1 98 ? 6.014 -11.418 -5.100 1.00 80.62 98 GLU A CA 1
ATOM 784 C C . GLU A 1 98 ? 4.632 -12.084 -5.006 1.00 80.62 98 GLU A C 1
ATOM 786 O O . GLU A 1 98 ? 4.417 -12.955 -4.158 1.00 80.62 98 GLU A O 1
ATOM 791 N N . LEU A 1 99 ? 3.718 -11.728 -5.917 1.00 80.69 99 LEU A N 1
ATOM 792 C CA . LEU A 1 99 ? 2.386 -12.333 -6.016 1.00 80.69 99 LEU A CA 1
ATOM 793 C C . LEU A 1 99 ? 2.450 -13.818 -6.394 1.00 80.69 99 LEU A C 1
ATOM 795 O O . LEU A 1 99 ? 1.733 -14.633 -5.815 1.00 80.69 99 LEU A O 1
ATOM 799 N N . MET A 1 100 ? 3.329 -14.198 -7.327 1.00 81.50 100 MET A N 1
ATOM 800 C CA . MET A 1 100 ? 3.529 -15.605 -7.698 1.00 81.50 100 MET A CA 1
ATOM 801 C C . MET A 1 100 ? 4.091 -16.449 -6.552 1.00 81.50 100 MET A C 1
ATOM 803 O O . MET A 1 100 ? 3.761 -17.630 -6.450 1.00 81.50 100 MET A O 1
ATOM 807 N N . LEU A 1 101 ? 4.936 -15.856 -5.705 1.00 76.25 101 LEU A N 1
ATOM 808 C CA . LEU A 1 101 ? 5.503 -16.513 -4.528 1.00 76.25 101 LEU A CA 1
ATOM 809 C C . LEU A 1 101 ? 4.515 -16.582 -3.352 1.00 76.25 101 LEU A C 1
ATOM 811 O O . LEU A 1 101 ? 4.768 -17.315 -2.401 1.00 76.25 101 LEU A O 1
ATOM 815 N N . GLY A 1 102 ? 3.395 -15.850 -3.409 1.00 65.38 102 GLY A N 1
ATOM 816 C CA . GLY A 1 102 ? 2.396 -15.809 -2.336 1.00 65.38 102 GLY A CA 1
ATOM 817 C C . GLY A 1 102 ? 2.855 -15.055 -1.084 1.00 65.38 102 GLY A C 1
ATOM 818 O O . GLY A 1 102 ? 2.282 -15.248 -0.019 1.00 65.38 102 GLY A O 1
ATOM 819 N N . ILE A 1 103 ? 3.888 -14.215 -1.206 1.00 62.88 103 ILE A N 1
ATOM 820 C CA . ILE A 1 103 ? 4.484 -13.440 -0.098 1.00 62.88 103 ILE A CA 1
ATOM 821 C C . ILE A 1 103 ? 3.980 -11.982 -0.126 1.00 62.88 103 ILE A C 1
ATOM 823 O O . ILE A 1 103 ? 4.205 -11.204 0.799 1.00 62.88 103 ILE A O 1
ATOM 827 N N . ALA A 1 104 ? 3.271 -11.588 -1.187 1.00 69.06 104 ALA A N 1
ATOM 828 C CA . ALA A 1 104 ? 2.768 -10.232 -1.337 1.00 69.06 104 ALA A CA 1
ATOM 829 C C . ALA A 1 104 ? 1.647 -9.913 -0.338 1.00 69.06 104 ALA A C 1
ATOM 831 O O . ALA A 1 104 ? 0.705 -10.685 -0.148 1.00 69.06 104 ALA A O 1
ATOM 832 N N . VAL A 1 105 ? 1.722 -8.714 0.239 1.00 79.44 105 VAL A N 1
ATOM 833 C CA . VAL A 1 105 ? 0.575 -8.102 0.912 1.00 79.44 105 VAL A CA 1
ATOM 834 C C . VAL A 1 105 ? -0.459 -7.730 -0.146 1.00 79.44 105 VAL A C 1
ATOM 836 O O . VAL A 1 105 ? -0.111 -7.058 -1.124 1.00 79.44 105 VAL A O 1
ATOM 839 N N . GLU A 1 106 ? -1.703 -8.169 0.039 1.00 81.81 106 GLU A N 1
ATOM 840 C CA . GLU A 1 106 ? -2.781 -7.875 -0.899 1.00 81.81 106 GLU A CA 1
ATOM 841 C C . GLU A 1 106 ? -3.281 -6.455 -0.635 1.00 81.81 106 GLU A C 1
ATOM 843 O O . GLU A 1 106 ? -3.580 -6.077 0.496 1.00 81.81 106 GLU A O 1
ATOM 848 N N . ASP A 1 107 ? -3.346 -5.648 -1.689 1.00 84.56 107 ASP A N 1
ATOM 849 C CA . ASP A 1 107 ? -3.851 -4.283 -1.628 1.00 84.56 107 ASP A CA 1
ATOM 850 C C . ASP A 1 107 ? -4.743 -4.041 -2.845 1.00 84.56 107 ASP A C 1
ATOM 852 O O . ASP A 1 107 ? -4.258 -3.791 -3.945 1.00 84.56 107 ASP A O 1
ATOM 856 N N . GLY A 1 108 ? -6.051 -4.221 -2.656 1.00 68.75 108 GLY A N 1
ATOM 857 C CA . GLY A 1 108 ? -7.047 -4.128 -3.727 1.00 68.75 108 GLY A CA 1
ATOM 858 C C . GLY A 1 108 ? -7.695 -2.749 -3.879 1.00 68.75 108 GLY A C 1
ATOM 859 O O . GLY A 1 108 ? -8.646 -2.621 -4.648 1.00 68.75 108 GLY A O 1
ATOM 860 N N . GLY A 1 109 ? -7.258 -1.740 -3.117 1.00 70.88 109 GLY A N 1
ATOM 861 C CA . GLY A 1 109 ? -7.841 -0.396 -3.146 1.00 70.88 109 GLY A CA 1
ATOM 862 C C . GLY A 1 109 ? -6.998 0.598 -3.955 1.00 70.88 109 GLY A C 1
ATOM 863 O O . GLY A 1 109 ? -5.773 0.477 -3.956 1.00 70.88 109 GLY A O 1
ATOM 864 N N . PRO A 1 110 ? -7.613 1.590 -4.629 1.00 68.19 110 PRO A N 1
ATOM 865 C CA . PRO A 1 110 ? -6.859 2.684 -5.237 1.00 68.19 110 PRO A CA 1
ATOM 866 C C . PRO A 1 110 ? -6.175 3.533 -4.154 1.00 68.19 110 PRO A C 1
ATOM 868 O O . PRO A 1 110 ? -6.685 3.647 -3.039 1.00 68.19 110 PRO A O 1
ATOM 871 N N . GLU A 1 111 ? -5.041 4.154 -4.488 1.00 73.50 111 GLU A N 1
ATOM 872 C CA . GLU A 1 111 ? -4.383 5.107 -3.586 1.00 73.50 111 GLU A CA 1
ATOM 873 C C . GLU A 1 111 ? -5.287 6.321 -3.328 1.00 73.50 111 GLU A C 1
ATOM 875 O O . GLU A 1 111 ? -5.885 6.883 -4.252 1.00 73.50 111 GLU A O 1
ATOM 880 N N . HIS A 1 112 ? -5.377 6.743 -2.067 1.00 75.88 112 HIS A N 1
ATOM 881 C CA . HIS A 1 112 ? -6.165 7.900 -1.664 1.00 75.88 112 HIS A CA 1
ATOM 882 C C . HIS A 1 112 ? -5.330 9.178 -1.744 1.00 75.88 112 HIS A C 1
ATOM 884 O O . HIS A 1 112 ? -4.454 9.421 -0.909 1.00 75.88 112 HIS A O 1
ATOM 890 N N . LEU A 1 113 ? -5.629 10.026 -2.730 1.00 75.12 113 LEU A N 1
ATOM 891 C CA . LEU A 1 113 ? -4.844 11.232 -3.014 1.00 75.12 113 LEU A CA 1
ATOM 892 C C . LEU A 1 113 ? -4.836 12.247 -1.863 1.00 75.12 113 LEU A C 1
ATOM 894 O O . LEU A 1 113 ? -3.858 12.978 -1.724 1.00 75.12 113 LEU A O 1
ATOM 898 N N . ASP A 1 114 ? -5.864 12.254 -1.008 1.00 85.00 114 ASP A N 1
ATOM 899 C CA . ASP A 1 114 ? -5.914 13.178 0.134 1.00 85.00 114 ASP A CA 1
ATOM 900 C C . ASP A 1 114 ? -5.017 12.744 1.304 1.00 85.00 114 ASP A C 1
ATOM 902 O O . ASP A 1 114 ? -4.703 13.562 2.168 1.00 85.00 114 ASP A O 1
ATOM 906 N N . TRP A 1 115 ? -4.563 11.481 1.343 1.00 90.88 115 TRP A N 1
ATOM 907 C CA . TRP A 1 115 ? -3.714 10.938 2.417 1.00 90.88 115 TRP A CA 1
ATOM 908 C C . TRP A 1 115 ? -2.327 10.497 1.896 1.00 90.88 115 TRP A C 1
ATOM 910 O O . TRP A 1 115 ? -1.886 9.376 2.169 1.00 90.88 115 TRP A O 1
ATOM 920 N N . PRO A 1 116 ? -1.580 11.357 1.172 1.00 89.75 116 PRO A N 1
ATOM 921 C CA . PRO A 1 116 ? -0.399 10.944 0.405 1.00 89.75 116 PRO A CA 1
ATOM 922 C C . PRO A 1 116 ? 0.754 10.436 1.282 1.00 89.75 116 PRO A C 1
ATOM 924 O O . PRO A 1 116 ? 1.508 9.541 0.886 1.00 89.75 116 PRO A O 1
ATOM 927 N N . LEU A 1 117 ? 0.893 10.977 2.498 1.00 92.19 117 LEU A N 1
ATOM 928 C CA . LEU A 1 117 ? 1.894 10.504 3.453 1.00 92.19 117 LEU A CA 1
ATOM 929 C C . LEU A 1 117 ? 1.551 9.104 3.978 1.00 92.19 117 LEU A C 1
ATOM 931 O O . LEU A 1 117 ? 2.441 8.258 4.062 1.00 92.19 117 LEU A O 1
ATOM 935 N N . LEU A 1 118 ? 0.273 8.842 4.280 1.00 94.31 118 LEU A N 1
ATOM 936 C CA . LEU A 1 118 ? -0.177 7.519 4.714 1.00 94.31 118 LEU A CA 1
ATOM 937 C C . LEU A 1 118 ? 0.048 6.487 3.604 1.00 94.31 118 LEU A C 1
ATOM 939 O O . LEU A 1 118 ? 0.587 5.422 3.883 1.00 94.31 118 LEU A O 1
ATOM 943 N N . GLU A 1 119 ? -0.278 6.817 2.349 1.00 92.56 119 GLU A N 1
ATOM 944 C CA . GLU A 1 119 ? -0.027 5.936 1.195 1.00 92.56 119 GLU A CA 1
ATOM 945 C C . GLU A 1 119 ? 1.456 5.607 1.026 1.00 92.56 119 GLU A C 1
ATOM 947 O O . GLU A 1 119 ? 1.833 4.451 0.824 1.00 92.56 119 GLU A O 1
ATOM 952 N N . THR A 1 120 ? 2.319 6.616 1.170 1.00 91.62 120 THR A N 1
ATOM 953 C CA . THR A 1 120 ? 3.772 6.429 1.093 1.00 91.62 120 THR A CA 1
ATOM 954 C C . THR A 1 120 ? 4.252 5.469 2.181 1.00 91.62 120 THR A C 1
ATOM 956 O O . THR A 1 120 ? 4.913 4.474 1.881 1.00 91.62 120 THR A O 1
ATOM 959 N N . ARG A 1 121 ? 3.854 5.698 3.439 1.00 94.50 121 ARG A N 1
ATOM 960 C CA . ARG A 1 121 ? 4.228 4.830 4.567 1.00 94.50 121 ARG A CA 1
ATOM 961 C C . ARG A 1 121 ? 3.634 3.425 4.439 1.00 94.50 121 ARG A C 1
ATOM 963 O O . ARG A 1 121 ? 4.272 2.456 4.851 1.00 94.50 121 ARG A O 1
ATOM 970 N N . LEU A 1 122 ? 2.440 3.293 3.858 1.00 94.06 122 LEU A N 1
ATOM 971 C CA . LEU A 1 122 ? 1.797 2.004 3.606 1.00 94.06 122 LEU A CA 1
ATOM 972 C C . LEU A 1 122 ? 2.587 1.203 2.567 1.00 94.06 122 LEU A C 1
ATOM 974 O O . LEU A 1 122 ? 2.831 0.012 2.761 1.00 94.06 122 LEU A O 1
ATOM 978 N N . ARG A 1 123 ? 3.049 1.859 1.494 1.00 89.56 123 ARG A N 1
ATOM 979 C CA . ARG A 1 12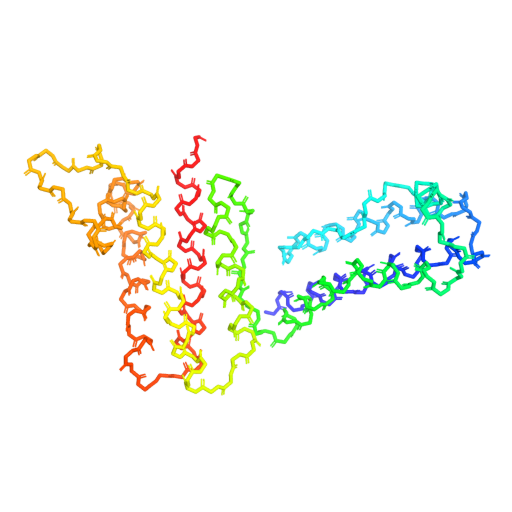3 ? 3.936 1.256 0.489 1.00 89.56 123 ARG A CA 1
ATOM 980 C C . ARG A 1 123 ? 5.245 0.781 1.118 1.00 89.56 123 ARG A C 1
ATOM 982 O O . ARG A 1 123 ? 5.601 -0.383 0.964 1.00 89.56 123 ARG A O 1
ATOM 989 N N . GLU A 1 124 ? 5.894 1.628 1.914 1.00 90.88 124 GLU A N 1
ATOM 990 C CA . GLU A 1 124 ? 7.128 1.270 2.625 1.00 90.88 124 GLU A CA 1
ATOM 991 C C . GLU A 1 124 ? 6.947 0.088 3.591 1.00 90.88 124 GLU A C 1
ATOM 993 O O . GLU A 1 124 ? 7.836 -0.756 3.714 1.00 90.88 124 GLU A O 1
ATOM 998 N N . ALA A 1 125 ? 5.813 0.009 4.294 1.00 93.44 125 ALA A N 1
ATOM 999 C CA . ALA A 1 125 ? 5.525 -1.095 5.206 1.00 93.44 125 ALA A CA 1
ATOM 1000 C C . ALA A 1 125 ? 5.317 -2.423 4.459 1.00 93.44 125 ALA A C 1
ATOM 1002 O O . ALA A 1 125 ? 5.861 -3.447 4.881 1.00 93.44 125 ALA A O 1
ATOM 1003 N N . LYS A 1 126 ? 4.599 -2.401 3.326 1.00 91.00 126 LYS A N 1
ATOM 1004 C CA . LYS A 1 126 ? 4.445 -3.570 2.441 1.00 91.00 126 LYS A CA 1
ATOM 1005 C C . LYS A 1 126 ? 5.798 -4.035 1.896 1.00 91.00 126 LYS A C 1
ATOM 1007 O O . LYS A 1 126 ? 6.107 -5.224 1.971 1.00 91.00 126 LYS A O 1
ATOM 1012 N N . ASP A 1 127 ? 6.629 -3.104 1.432 1.00 84.38 127 ASP A N 1
ATOM 1013 C CA . ASP A 1 127 ? 7.972 -3.400 0.921 1.00 84.38 127 ASP A CA 1
ATOM 1014 C C . ASP A 1 127 ? 8.899 -3.951 2.012 1.00 84.38 127 ASP A C 1
ATOM 1016 O O . ASP A 1 127 ? 9.734 -4.819 1.743 1.00 84.38 127 ASP A O 1
ATOM 1020 N N . ARG A 1 128 ? 8.769 -3.464 3.256 1.00 88.50 128 ARG A N 1
ATOM 1021 C CA . ARG A 1 128 ? 9.519 -4.005 4.398 1.00 88.50 128 ARG A CA 1
ATOM 1022 C C . ARG A 1 128 ? 9.109 -5.443 4.692 1.00 88.50 128 ARG A C 1
ATOM 1024 O O . ARG A 1 128 ? 9.990 -6.276 4.890 1.00 88.50 128 ARG A O 1
ATOM 1031 N N . PHE A 1 129 ? 7.809 -5.737 4.699 1.00 88.31 129 PHE A N 1
ATOM 1032 C CA . PHE A 1 129 ? 7.321 -7.095 4.931 1.00 88.31 129 PHE A CA 1
ATOM 1033 C C . PHE A 1 129 ? 7.813 -8.069 3.850 1.00 88.31 129 PHE A C 1
ATOM 1035 O O . PHE A 1 129 ? 8.326 -9.133 4.186 1.00 88.31 129 PHE A O 1
ATOM 1042 N N . ALA A 1 130 ? 7.782 -7.678 2.572 1.00 82.06 130 ALA A N 1
ATOM 1043 C CA . ALA A 1 130 ? 8.256 -8.521 1.468 1.00 82.06 130 ALA A CA 1
ATOM 1044 C C . ALA A 1 130 ? 9.738 -8.945 1.589 1.00 82.06 130 ALA A C 1
ATOM 1046 O O . ALA A 1 130 ? 10.150 -9.942 1.001 1.00 82.06 130 ALA A O 1
ATOM 1047 N N . LYS A 1 131 ? 10.542 -8.197 2.356 1.00 82.12 131 LYS A N 1
ATOM 1048 C CA . LYS A 1 131 ? 11.975 -8.452 2.593 1.00 82.12 131 LYS A CA 1
ATOM 1049 C C . LYS A 1 131 ? 12.261 -9.069 3.968 1.00 82.12 131 LYS A C 1
ATOM 1051 O O . LYS A 1 131 ? 13.422 -9.309 4.289 1.00 82.12 131 LYS A O 1
ATOM 1056 N N . SER A 1 132 ? 11.233 -9.279 4.791 1.00 83.62 132 SER A N 1
ATOM 1057 C CA . SER A 1 132 ? 11.376 -9.756 6.168 1.00 83.62 132 SER A CA 1
ATOM 1058 C C . SER A 1 132 ? 11.602 -11.266 6.229 1.00 83.62 132 SER A C 1
ATOM 1060 O O . SER A 1 132 ? 10.955 -12.031 5.519 1.00 83.62 132 SER A O 1
ATOM 1062 N N . SER A 1 133 ? 12.539 -11.704 7.073 1.00 81.06 133 SER A N 1
ATOM 1063 C CA . SER A 1 133 ? 12.808 -13.140 7.278 1.00 81.06 133 SER A CA 1
ATOM 1064 C C . SER A 1 133 ? 13.216 -13.501 8.707 1.00 81.06 133 SER A C 1
ATOM 1066 O O . SER A 1 133 ? 13.379 -14.677 9.031 1.00 81.06 133 SER A O 1
ATOM 1068 N N . THR A 1 134 ? 13.377 -12.498 9.570 1.00 83.88 134 THR A N 1
ATOM 1069 C CA . THR A 1 134 ? 13.827 -12.656 10.952 1.00 83.88 134 THR A CA 1
ATOM 1070 C C . THR A 1 134 ? 12.797 -12.108 11.932 1.00 83.88 134 THR A C 1
ATOM 1072 O O . THR A 1 134 ? 11.953 -11.286 11.574 1.00 83.88 134 THR A O 1
ATOM 1075 N N . LEU A 1 135 ? 12.893 -12.524 13.198 1.00 86.31 135 LEU A N 1
ATOM 1076 C CA . LEU A 1 135 ? 12.052 -11.992 14.273 1.00 86.31 135 LEU A CA 1
ATOM 1077 C C . LEU A 1 135 ? 12.132 -10.457 14.361 1.00 86.31 135 LEU A C 1
ATOM 1079 O O . LEU A 1 135 ? 11.099 -9.800 14.464 1.00 86.31 135 LEU A O 1
ATOM 1083 N N . ASP A 1 136 ? 13.333 -9.886 14.260 1.00 88.44 136 ASP A N 1
ATOM 1084 C CA . ASP A 1 136 ? 13.535 -8.434 14.313 1.00 88.44 136 ASP A CA 1
ATOM 1085 C C . ASP A 1 136 ? 12.860 -7.719 13.133 1.00 88.44 136 ASP A C 1
ATOM 1087 O O . ASP A 1 136 ? 12.289 -6.636 13.301 1.00 88.44 136 ASP A O 1
ATOM 1091 N N . ASP A 1 137 ? 12.868 -8.331 11.941 1.00 89.25 137 ASP A N 1
ATOM 1092 C CA . ASP A 1 137 ? 12.140 -7.800 10.788 1.00 89.25 137 ASP A CA 1
ATOM 1093 C C . ASP A 1 137 ? 10.629 -7.823 11.017 1.00 89.25 137 ASP A C 1
ATOM 1095 O O . ASP A 1 137 ? 9.949 -6.837 10.731 1.00 89.25 137 ASP A O 1
ATOM 1099 N N . PHE A 1 138 ? 10.096 -8.924 11.549 1.00 88.81 138 PHE A N 1
ATOM 1100 C CA . PHE A 1 138 ? 8.672 -9.063 11.849 1.00 88.81 138 PHE A CA 1
ATOM 1101 C C . PHE A 1 138 ? 8.217 -8.059 12.916 1.00 88.81 138 PHE A C 1
ATOM 1103 O O . PHE A 1 138 ? 7.169 -7.425 12.771 1.00 88.81 138 PHE A O 1
ATOM 1110 N N . GLN A 1 139 ? 9.040 -7.818 13.936 1.00 91.06 139 GLN A N 1
ATOM 1111 C CA . GLN A 1 139 ? 8.799 -6.764 14.921 1.00 91.06 139 GLN A CA 1
ATOM 1112 C C . GLN A 1 139 ? 8.885 -5.357 14.302 1.00 91.06 139 GLN A C 1
ATOM 1114 O O . GLN A 1 139 ? 8.121 -4.473 14.694 1.00 91.06 139 GLN A O 1
ATOM 1119 N N . ASP A 1 140 ? 9.772 -5.117 13.324 1.00 92.12 140 ASP A N 1
ATOM 1120 C CA . ASP A 1 140 ? 9.801 -3.856 12.559 1.00 92.12 140 ASP A CA 1
ATOM 1121 C C . ASP A 1 140 ? 8.520 -3.647 11.747 1.00 92.12 140 ASP A C 1
ATOM 1123 O O . ASP A 1 140 ? 7.966 -2.546 11.752 1.00 92.12 140 ASP A O 1
ATOM 1127 N N . VAL A 1 141 ? 8.003 -4.703 11.110 1.00 91.62 141 VAL A N 1
ATOM 1128 C CA . VAL A 1 141 ? 6.708 -4.667 10.413 1.00 91.62 141 VAL A CA 1
ATOM 1129 C C . VAL A 1 141 ? 5.588 -4.308 11.390 1.00 91.62 141 VAL A C 1
ATOM 1131 O O . VAL A 1 141 ? 4.815 -3.394 11.106 1.00 91.62 141 VAL A O 1
ATOM 1134 N N . GLY A 1 142 ? 5.533 -4.943 12.566 1.00 93.12 142 GLY A N 1
ATOM 1135 C CA . GLY A 1 142 ? 4.559 -4.605 13.610 1.00 93.12 142 GLY A CA 1
ATOM 1136 C C . GLY A 1 142 ? 4.649 -3.145 14.058 1.00 93.12 142 GLY A C 1
ATOM 1137 O O . GLY A 1 142 ? 3.627 -2.460 14.152 1.00 93.12 142 GLY A O 1
ATOM 1138 N N . ARG A 1 143 ? 5.872 -2.629 14.258 1.00 94.69 143 ARG A N 1
ATOM 1139 C CA . ARG A 1 143 ? 6.104 -1.218 14.612 1.00 94.69 143 ARG A CA 1
ATOM 1140 C C . ARG A 1 143 ? 5.567 -0.288 13.528 1.00 94.69 143 ARG A C 1
ATOM 1142 O O . ARG A 1 143 ? 4.812 0.626 13.840 1.00 94.69 143 ARG A O 1
ATOM 1149 N N . ARG A 1 144 ? 5.873 -0.557 12.257 1.00 95.88 144 ARG A N 1
ATOM 1150 C CA . ARG A 1 144 ? 5.369 0.227 11.115 1.00 95.88 144 ARG A CA 1
ATOM 1151 C C . ARG A 1 144 ? 3.847 0.185 11.001 1.00 95.88 144 ARG A C 1
ATOM 1153 O O . ARG A 1 144 ? 3.239 1.223 10.772 1.00 95.88 144 ARG A O 1
ATOM 1160 N N . CYS A 1 145 ? 3.230 -0.978 11.207 1.00 96.19 145 CYS A N 1
ATOM 1161 C CA . CYS A 1 145 ? 1.773 -1.113 11.203 1.00 96.19 145 CYS A CA 1
ATOM 1162 C C . CYS A 1 145 ? 1.125 -0.289 12.320 1.00 96.19 145 CYS A C 1
ATOM 1164 O O . CYS A 1 145 ? 0.141 0.401 12.079 1.00 96.19 145 CYS A O 1
ATOM 1166 N N . ARG A 1 146 ? 1.696 -0.300 13.530 1.00 95.00 146 ARG A N 1
ATOM 1167 C CA . ARG A 1 146 ? 1.210 0.526 14.643 1.00 95.00 146 ARG A CA 1
ATOM 1168 C C . ARG A 1 146 ? 1.282 2.018 14.316 1.00 95.00 146 ARG A C 1
ATOM 1170 O O . ARG A 1 146 ? 0.310 2.726 14.553 1.00 95.00 146 ARG A O 1
ATOM 1177 N N . GLU A 1 147 ? 2.387 2.478 13.735 1.00 95.81 147 GLU A N 1
ATOM 1178 C CA . GLU A 1 147 ? 2.524 3.871 13.291 1.00 95.81 147 GLU A CA 1
ATOM 1179 C C . GLU A 1 147 ? 1.506 4.236 12.198 1.00 95.81 147 GLU A C 1
ATOM 1181 O O . GLU A 1 147 ? 0.887 5.292 12.265 1.00 95.81 147 GLU A O 1
ATOM 1186 N N . LEU A 1 148 ? 1.253 3.339 11.238 1.00 97.00 148 LEU A N 1
ATOM 1187 C CA . LEU A 1 148 ? 0.213 3.532 10.221 1.00 97.00 148 LEU A CA 1
ATOM 1188 C C . LEU A 1 148 ? -1.189 3.645 10.827 1.00 97.00 148 LEU A C 1
ATOM 1190 O O . LEU A 1 148 ? -1.987 4.461 10.379 1.00 97.00 148 LEU A O 1
ATOM 1194 N N . LEU A 1 149 ? -1.499 2.846 11.850 1.00 96.81 149 LEU A N 1
ATOM 1195 C CA . LEU A 1 149 ? -2.780 2.931 12.553 1.00 96.81 149 LEU A CA 1
ATOM 1196 C C . LEU A 1 149 ? -2.913 4.227 13.359 1.00 96.81 149 LEU A C 1
ATOM 1198 O O . LEU A 1 149 ? -4.022 4.737 13.497 1.00 96.81 149 LEU A O 1
ATOM 1202 N N . ILE A 1 150 ? -1.806 4.766 13.876 1.00 95.81 150 ILE A N 1
ATOM 1203 C CA . ILE A 1 150 ? -1.779 6.083 14.522 1.00 95.81 150 ILE A CA 1
ATOM 1204 C C . ILE A 1 150 ? -2.073 7.180 13.496 1.00 95.81 150 ILE A C 1
ATOM 1206 O O . ILE A 1 150 ? -2.935 8.024 13.744 1.00 95.81 150 ILE A O 1
ATOM 1210 N N . ASP A 1 151 ? -1.403 7.151 12.343 1.00 95.69 151 ASP A N 1
ATOM 1211 C CA . ASP A 1 151 ? -1.643 8.103 11.255 1.00 95.69 151 ASP A CA 1
ATOM 1212 C C . ASP A 1 151 ? -3.099 8.021 10.768 1.00 95.69 151 ASP A C 1
ATOM 1214 O O . ASP A 1 151 ? -3.778 9.043 10.685 1.00 95.69 151 ASP A O 1
ATOM 1218 N N . LEU A 1 152 ? -3.614 6.806 10.540 1.00 96.06 152 LEU A N 1
ATOM 1219 C CA . LEU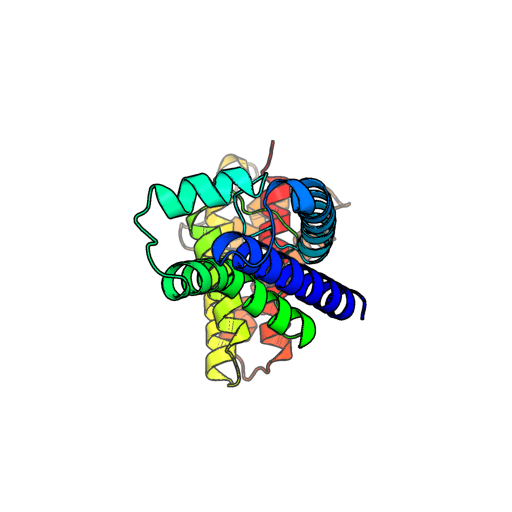 A 1 152 ? -5.008 6.564 10.163 1.00 96.06 152 LEU A CA 1
ATOM 1220 C C . LEU A 1 152 ? -5.984 7.141 11.194 1.00 96.06 152 LEU A C 1
ATOM 1222 O O . LEU A 1 152 ? -6.925 7.837 10.823 1.00 96.06 152 LEU A O 1
ATOM 1226 N N . ALA A 1 153 ? -5.761 6.873 12.482 1.00 95.69 153 ALA A N 1
ATOM 1227 C CA . ALA A 1 153 ? -6.615 7.373 13.554 1.00 95.69 153 ALA A CA 1
ATOM 1228 C C . ALA A 1 153 ? -6.657 8.904 13.586 1.00 95.69 153 ALA A C 1
ATOM 1230 O O . ALA A 1 153 ? -7.717 9.481 13.800 1.00 95.69 153 ALA A O 1
ATOM 1231 N N . ASN A 1 154 ? -5.517 9.562 13.368 1.00 93.81 154 ASN A N 1
ATOM 1232 C CA . ASN A 1 154 ? -5.434 11.020 13.352 1.00 93.81 154 ASN A CA 1
ATOM 1233 C C . ASN A 1 154 ? -6.063 11.643 12.101 1.00 93.81 154 ASN A C 1
ATOM 1235 O O . ASN A 1 154 ? -6.604 12.737 12.198 1.00 93.81 154 ASN A O 1
ATOM 1239 N N . LEU A 1 155 ? -5.982 10.973 10.949 1.00 93.75 155 LEU A N 1
ATOM 1240 C CA . LEU A 1 155 ? -6.585 11.441 9.698 1.00 93.75 155 LEU A CA 1
ATOM 1241 C C . LEU A 1 155 ? -8.103 11.229 9.662 1.00 93.75 155 LEU A C 1
ATOM 1243 O O . LEU A 1 155 ? -8.818 12.054 9.105 1.00 93.75 155 LEU A O 1
ATOM 1247 N N . ALA A 1 156 ? -8.587 10.123 10.230 1.00 93.81 156 ALA A N 1
ATOM 1248 C CA . ALA A 1 156 ? -10.002 9.765 10.205 1.00 93.81 156 ALA A CA 1
ATOM 1249 C C . ALA A 1 156 ? -10.822 10.414 11.329 1.00 93.81 156 ALA A C 1
ATOM 1251 O O . ALA A 1 156 ? -12.034 10.543 11.189 1.00 93.81 156 ALA A O 1
ATOM 1252 N N . PHE A 1 157 ? -10.197 10.765 12.455 1.00 94.69 157 PHE A N 1
ATOM 1253 C CA . PHE A 1 157 ? -10.892 11.359 13.593 1.00 94.69 157 PHE A CA 1
ATOM 1254 C C . PHE A 1 157 ? -11.173 12.846 13.370 1.00 94.69 157 PHE A C 1
ATOM 1256 O O . PHE A 1 157 ? -10.265 13.625 13.089 1.00 94.69 157 PHE A O 1
ATOM 1263 N N . ASP A 1 158 ? -12.419 13.239 13.618 1.00 91.88 158 ASP A N 1
ATOM 1264 C CA . ASP A 1 158 ? -12.846 14.630 13.725 1.00 91.88 158 ASP A CA 1
ATOM 1265 C C . ASP A 1 158 ? -13.586 14.844 15.056 1.00 91.88 158 ASP A C 1
ATOM 1267 O O . ASP A 1 158 ? -14.289 13.952 15.538 1.00 91.88 158 ASP A O 1
ATOM 1271 N N . ALA A 1 159 ? -13.453 16.027 15.662 1.00 92.06 159 ALA A N 1
ATOM 1272 C CA . ALA A 1 159 ? -14.066 16.326 16.959 1.00 92.06 159 ALA A CA 1
ATOM 1273 C C . ALA A 1 159 ? -15.605 16.217 16.941 1.00 92.06 159 ALA A C 1
ATOM 1275 O O . ALA A 1 159 ? -16.214 15.934 17.973 1.00 92.06 159 ALA A O 1
ATOM 1276 N N . THR A 1 160 ? -16.249 16.374 15.778 1.00 92.50 160 THR A N 1
ATOM 1277 C CA . THR A 1 160 ? -17.700 16.177 15.612 1.00 92.50 160 THR A CA 1
ATOM 1278 C C . THR A 1 160 ? -18.143 14.722 15.775 1.00 92.50 160 THR A C 1
ATOM 1280 O O . THR A 1 160 ? -19.332 14.464 15.965 1.00 92.50 160 THR A O 1
ATOM 1283 N N . MET A 1 161 ? -17.205 13.770 15.745 1.00 94.56 161 MET A N 1
ATOM 1284 C CA . MET A 1 161 ? -17.473 12.347 15.957 1.00 94.56 161 MET A CA 1
ATOM 1285 C C . MET A 1 161 ? -17.634 11.984 17.436 1.00 94.56 161 MET A C 1
ATOM 1287 O O . MET A 1 161 ? -18.047 10.868 17.761 1.00 94.56 161 MET A O 1
ATOM 1291 N N . LEU A 1 162 ? -17.303 12.904 18.346 1.00 93.50 162 LEU A N 1
ATOM 1292 C CA . LEU A 1 162 ? -17.428 12.671 19.777 1.00 93.50 162 LEU A CA 1
ATOM 1293 C C . LEU A 1 162 ? -18.902 12.624 20.203 1.00 93.50 162 LEU A C 1
ATOM 1295 O O . LEU A 1 162 ? -19.690 13.502 19.838 1.00 93.50 162 LEU A O 1
ATOM 1299 N N . PRO A 1 163 ? -19.291 11.646 21.042 1.00 90.56 163 PRO A N 1
ATOM 1300 C CA . PRO A 1 163 ? -20.577 11.684 21.716 1.00 90.56 163 PRO A CA 1
ATOM 1301 C C . PRO A 1 163 ? -20.734 12.962 22.546 1.00 90.56 163 PRO A C 1
ATOM 1303 O O . PRO A 1 163 ? -19.768 13.491 23.100 1.00 90.56 163 PRO A O 1
ATOM 1306 N N . VAL A 1 164 ? -21.973 13.431 22.694 1.00 89.44 164 VAL A N 1
ATOM 1307 C CA . VAL A 1 164 ? -22.272 14.613 23.512 1.00 89.44 164 VAL A CA 1
ATOM 1308 C C . VAL A 1 164 ? -21.766 14.402 24.942 1.00 89.44 164 VAL A C 1
ATOM 1310 O O . VAL A 1 164 ? -22.182 13.467 25.624 1.00 89.44 164 VAL A O 1
ATOM 1313 N N . GLY A 1 165 ? -20.881 15.294 25.393 1.00 87.81 165 GLY A N 1
ATOM 1314 C CA . GLY A 1 165 ? -20.292 15.258 26.733 1.00 87.81 165 GLY A CA 1
ATOM 1315 C C . GLY A 1 165 ? -19.056 14.364 26.881 1.00 87.81 165 GLY A C 1
ATOM 1316 O O . GLY A 1 165 ? -18.541 14.257 27.992 1.00 87.81 165 GLY A O 1
ATOM 1317 N N . ALA A 1 166 ? -18.567 13.738 25.805 1.00 89.00 166 ALA A N 1
ATOM 1318 C CA . ALA A 1 166 ? -17.283 13.043 25.825 1.00 89.00 166 ALA A CA 1
ATOM 1319 C C . ALA A 1 166 ? -16.115 14.045 25.849 1.00 89.00 166 ALA A C 1
ATOM 1321 O O . ALA A 1 166 ? -16.150 15.075 25.175 1.00 89.00 166 ALA A O 1
ATOM 1322 N N . GLU A 1 167 ? -15.074 13.732 26.623 1.00 87.81 167 GLU A N 1
ATOM 1323 C CA . GLU A 1 167 ? -13.817 14.483 26.600 1.00 87.81 167 GLU A CA 1
ATOM 1324 C C . GLU A 1 167 ? -13.020 14.112 25.344 1.00 87.81 167 GLU A C 1
ATOM 1326 O O . GLU A 1 167 ? -12.939 12.938 24.967 1.00 87.81 167 GLU A O 1
ATOM 1331 N N . GLU A 1 168 ? -12.431 15.114 24.694 1.00 87.31 168 GLU A N 1
ATOM 1332 C CA . GLU A 1 168 ? -11.612 14.892 23.510 1.00 87.31 168 GLU A CA 1
ATOM 1333 C C . GLU A 1 168 ? -10.356 14.075 23.868 1.00 87.31 168 GLU A C 1
ATOM 1335 O O . GLU A 1 168 ? -9.635 14.424 24.812 1.00 87.31 168 GLU A O 1
ATOM 1340 N N . PRO A 1 169 ? -10.056 12.987 23.131 1.00 89.38 169 PRO A N 1
ATOM 1341 C CA . PRO A 1 169 ? -8.828 12.235 23.318 1.00 89.38 169 PRO A CA 1
ATOM 1342 C C . PRO A 1 169 ? -7.598 13.130 23.253 1.00 89.38 169 PRO A C 1
ATOM 1344 O O . PRO A 1 169 ? -7.460 13.974 22.366 1.00 89.38 169 PRO A O 1
ATOM 1347 N N . LYS A 1 170 ? -6.628 12.870 24.133 1.00 85.69 170 LYS A N 1
ATOM 1348 C CA . LYS A 1 170 ? -5.316 13.519 24.038 1.00 85.69 170 LYS A CA 1
ATOM 1349 C C . LYS A 1 170 ? -4.711 13.267 22.659 1.00 85.69 170 LYS A C 1
ATOM 1351 O O . LYS A 1 170 ? -4.907 12.208 22.065 1.00 85.69 170 LYS A O 1
ATOM 1356 N N . GLY A 1 171 ? -3.887 14.205 22.188 1.00 74.69 171 GLY A N 1
ATOM 1357 C CA . GLY A 1 171 ? -3.229 14.110 20.880 1.00 74.69 171 GLY A CA 1
ATOM 1358 C C . GLY A 1 171 ? -2.536 12.763 20.627 1.00 74.69 171 GLY A C 1
ATOM 1359 O O . GLY A 1 171 ? -2.605 12.251 19.512 1.00 74.69 171 GLY A O 1
ATOM 1360 N N . SER A 1 172 ? -1.954 12.163 21.670 1.00 79.56 172 SER A N 1
ATOM 1361 C CA . SER A 1 172 ? -1.255 10.875 21.635 1.00 79.56 172 SER A CA 1
ATOM 1362 C C . SER A 1 172 ? -2.141 9.628 21.788 1.00 79.56 172 SER A C 1
ATOM 1364 O O . SER A 1 172 ? -1.639 8.519 21.603 1.00 79.56 172 SER A O 1
ATOM 1366 N N . ASP A 1 173 ? -3.432 9.760 22.112 1.00 91.81 173 ASP A N 1
ATOM 1367 C CA . ASP A 1 173 ? -4.338 8.619 22.304 1.00 91.81 173 ASP A CA 1
ATOM 1368 C C . ASP A 1 173 ? -5.013 8.199 20.991 1.00 91.81 173 ASP A C 1
ATOM 1370 O O . ASP A 1 173 ? -6.218 8.338 20.771 1.00 91.81 173 ASP A O 1
ATOM 1374 N N . ALA A 1 174 ? -4.194 7.678 20.082 1.00 93.50 174 ALA A N 1
ATOM 1375 C CA . ALA A 1 174 ? -4.655 7.197 18.787 1.00 93.50 174 ALA A CA 1
ATOM 1376 C C . ALA A 1 174 ? -5.623 6.003 18.890 1.00 93.50 174 ALA A C 1
ATOM 1378 O O . ALA A 1 174 ? -6.479 5.847 18.022 1.00 93.50 174 ALA A O 1
ATOM 1379 N N . LYS A 1 175 ? -5.547 5.189 19.957 1.00 95.00 175 LYS A N 1
ATOM 1380 C CA . LYS A 1 175 ? -6.489 4.075 20.159 1.00 95.00 175 LYS A CA 1
ATOM 1381 C C . LYS A 1 175 ? -7.903 4.604 20.382 1.00 95.00 175 LYS A C 1
ATOM 1383 O O . LYS A 1 175 ? -8.840 4.104 19.762 1.00 95.00 175 LYS A O 1
ATOM 1388 N N . ALA A 1 176 ? -8.052 5.609 21.247 1.00 94.81 176 ALA A N 1
ATOM 1389 C CA . ALA A 1 176 ? -9.343 6.239 21.499 1.00 94.81 176 ALA A CA 1
ATOM 1390 C C . ALA A 1 176 ? -9.878 6.945 20.246 1.00 94.81 176 ALA A C 1
ATOM 1392 O O . ALA A 1 176 ? -11.036 6.742 19.888 1.00 94.81 176 ALA A O 1
ATOM 1393 N N . LYS A 1 177 ? -9.028 7.697 19.532 1.00 96.06 177 LYS A N 1
ATOM 1394 C CA . LYS A 1 177 ? -9.398 8.356 18.266 1.00 96.06 177 LYS A CA 1
ATOM 1395 C C . LYS A 1 177 ? -9.908 7.368 17.217 1.00 96.06 177 LYS A C 1
ATOM 1397 O O . LYS A 1 177 ? -10.976 7.584 16.651 1.00 96.06 177 LYS A O 1
ATOM 1402 N N . LEU A 1 178 ? -9.194 6.256 17.008 1.00 96.38 178 LEU A N 1
ATOM 1403 C CA . LEU A 1 178 ? -9.625 5.196 16.093 1.00 96.38 178 LEU A CA 1
ATOM 1404 C C . LEU A 1 178 ? -10.961 4.584 16.528 1.00 96.38 178 LEU A C 1
ATOM 1406 O O . LEU A 1 178 ? -11.801 4.291 15.683 1.00 96.38 178 LEU A O 1
ATOM 1410 N N . GLY A 1 179 ? -11.160 4.406 17.838 1.00 96.12 179 GLY A N 1
ATOM 1411 C CA . GLY A 1 179 ? -12.420 3.939 18.415 1.00 96.12 179 GLY A CA 1
ATOM 1412 C C . GLY A 1 179 ? -13.588 4.863 18.075 1.00 96.12 179 GLY A C 1
ATOM 1413 O O . GLY A 1 179 ? -14.558 4.403 17.482 1.00 96.12 179 GLY A O 1
ATOM 1414 N N . TYR A 1 180 ? -13.462 6.162 18.358 1.00 96.56 180 TYR A N 1
ATOM 1415 C CA . TYR A 1 180 ? -14.510 7.142 18.058 1.00 96.56 180 TYR A CA 1
ATOM 1416 C C . TYR A 1 180 ? -14.786 7.274 16.559 1.00 96.56 180 TYR A C 1
ATOM 1418 O O . TYR A 1 180 ? -15.946 7.261 16.154 1.00 96.56 180 TYR A O 1
ATOM 1426 N N . ALA A 1 181 ? -13.741 7.330 15.728 1.00 96.12 181 ALA A N 1
ATOM 1427 C CA . ALA A 1 181 ? -13.909 7.373 14.277 1.00 96.12 181 ALA A CA 1
ATOM 1428 C C . ALA A 1 181 ? -14.634 6.121 13.756 1.00 96.12 181 ALA A C 1
ATOM 1430 O O . ALA A 1 181 ? -15.549 6.219 12.944 1.00 96.12 181 ALA A O 1
ATOM 1431 N N . SER A 1 182 ? -14.278 4.94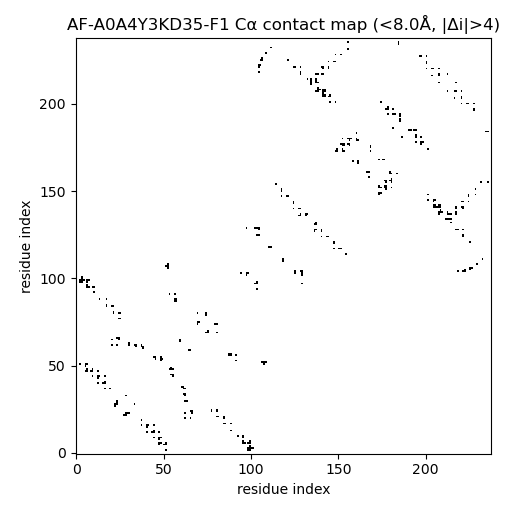1 14.272 1.00 96.81 182 SER A N 1
ATOM 1432 C CA . SER A 1 182 ? -14.932 3.673 13.938 1.00 96.81 182 SER A CA 1
ATOM 1433 C C . SER A 1 182 ? -16.398 3.629 14.388 1.00 96.81 182 SER A C 1
ATOM 1435 O O . SER A 1 182 ? -17.269 3.222 13.621 1.00 96.81 182 SER A O 1
ATOM 1437 N N . ASP A 1 183 ? -16.696 4.076 15.611 1.00 96.12 183 ASP A N 1
ATOM 1438 C CA . ASP A 1 183 ? -18.063 4.134 16.142 1.00 96.12 183 ASP A CA 1
ATOM 1439 C C . ASP A 1 183 ? -18.958 5.086 15.338 1.00 96.12 183 ASP A C 1
ATOM 1441 O O . ASP A 1 183 ? -20.127 4.770 15.100 1.00 96.12 183 ASP A O 1
ATOM 1445 N N . TYR A 1 184 ? -18.404 6.212 14.883 1.00 96.06 184 TYR A N 1
ATOM 1446 C CA . TYR A 1 184 ? -19.114 7.198 14.076 1.00 96.06 184 TYR A CA 1
ATOM 1447 C C . TYR A 1 184 ? -19.324 6.733 12.627 1.00 96.06 184 TYR A C 1
ATOM 1449 O O . TYR A 1 184 ? -20.462 6.660 12.161 1.00 96.06 184 TYR A O 1
ATOM 1457 N N . LEU A 1 185 ? -18.245 6.374 11.920 1.00 95.31 185 LEU A N 1
ATOM 1458 C CA . LEU A 1 185 ? -18.288 5.987 10.501 1.00 95.31 185 LEU A CA 1
ATOM 1459 C C . LEU A 1 185 ? -19.049 4.676 10.281 1.00 95.31 185 LEU A C 1
ATOM 1461 O O . LEU A 1 185 ? -19.727 4.499 9.270 1.00 95.31 185 LEU A O 1
ATOM 1465 N N . PHE A 1 186 ? -18.968 3.755 11.241 1.00 95.94 186 PHE A N 1
A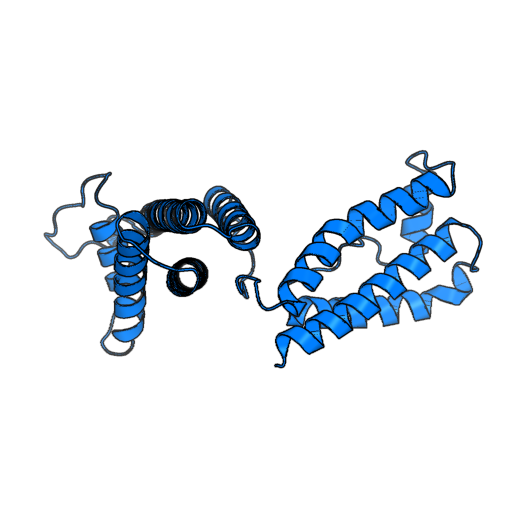TOM 1466 C CA . PHE A 1 186 ? -19.608 2.446 11.171 1.00 95.94 186 PHE A CA 1
ATOM 1467 C C . PHE A 1 186 ? -20.715 2.320 12.213 1.00 95.94 186 PHE A C 1
ATOM 1469 O O . PHE A 1 186 ? -20.809 1.310 12.910 1.00 95.94 186 PHE A O 1
ATOM 1476 N N . ALA A 1 187 ? -21.569 3.335 12.338 1.00 93.81 187 ALA A N 1
ATOM 1477 C CA . ALA A 1 187 ? -22.677 3.323 13.285 1.00 93.81 187 ALA A CA 1
ATOM 1478 C C . ALA A 1 187 ? -23.690 2.189 13.010 1.00 93.81 187 ALA A C 1
ATOM 1480 O O . ALA A 1 187 ? -23.855 1.703 11.886 1.00 93.81 187 ALA A O 1
ATOM 1481 N N . GLY A 1 188 ? -24.414 1.784 14.058 1.00 93.75 188 GLY A N 1
ATOM 1482 C CA . GLY A 1 188 ? -25.478 0.779 13.983 1.00 93.75 188 GLY A CA 1
ATOM 1483 C C . GLY A 1 188 ? -25.038 -0.646 14.335 1.00 93.75 188 GLY A C 1
ATOM 1484 O O . GLY A 1 188 ? -23.854 -0.991 14.369 1.00 93.75 188 GLY A O 1
ATOM 1485 N N . ARG A 1 189 ? -26.017 -1.504 14.648 1.00 93.56 189 ARG A N 1
ATOM 1486 C CA . ARG A 1 189 ? -25.765 -2.901 15.053 1.00 93.56 189 ARG A CA 1
ATOM 1487 C C . ARG A 1 189 ? -25.226 -3.755 13.906 1.00 93.56 189 ARG A C 1
ATOM 1489 O O . ARG A 1 189 ? -24.427 -4.641 14.158 1.00 93.56 189 ARG A O 1
ATOM 1496 N N . GLN A 1 190 ? -25.619 -3.448 12.674 1.00 93.88 190 GLN A N 1
ATOM 1497 C CA . GLN A 1 190 ? -25.222 -4.161 11.461 1.00 93.88 190 GLN A CA 1
ATOM 1498 C C . GLN A 1 190 ? -23.736 -4.014 11.094 1.00 93.88 190 GLN A C 1
ATOM 1500 O O . GLN A 1 190 ? -23.258 -4.720 10.217 1.00 93.88 190 GLN A O 1
ATOM 1505 N N . HIS A 1 191 ? -23.020 -3.085 11.733 1.00 96.19 191 HIS A N 1
ATOM 1506 C CA . HIS A 1 191 ? -21.597 -2.840 11.494 1.00 96.19 191 HIS A CA 1
ATOM 1507 C C . HIS A 1 191 ? -20.722 -3.178 12.714 1.00 96.19 191 HIS A C 1
ATOM 1509 O O . HIS A 1 191 ? -19.569 -2.752 12.785 1.00 96.19 191 HIS A O 1
ATOM 1515 N N . ALA A 1 192 ? -21.250 -3.917 13.697 1.00 96.12 192 ALA A N 1
ATOM 1516 C CA . ALA A 1 192 ? -20.507 -4.263 14.911 1.00 96.12 192 ALA A CA 1
ATOM 1517 C C . ALA A 1 192 ? -19.194 -5.002 14.600 1.00 96.12 192 ALA A C 1
ATOM 1519 O O . ALA A 1 192 ? -18.169 -4.744 15.230 1.00 96.12 192 ALA A O 1
ATOM 1520 N N . GLU A 1 193 ? -19.210 -5.861 13.586 1.00 96.75 193 GLU A N 1
ATOM 1521 C CA . GLU A 1 193 ? -18.062 -6.622 13.112 1.00 96.75 193 GLU A CA 1
ATOM 1522 C C . GLU A 1 193 ? -16.997 -5.712 12.490 1.00 96.75 193 GLU A C 1
ATOM 1524 O O . GLU A 1 193 ? -15.816 -5.907 12.756 1.00 96.75 193 GLU A O 1
ATOM 1529 N N . LEU A 1 194 ? -17.381 -4.673 11.739 1.00 94.69 194 LEU A N 1
ATOM 1530 C CA . LEU A 1 194 ? -16.424 -3.701 11.186 1.00 94.69 194 LEU A CA 1
ATOM 1531 C C . LEU A 1 194 ? -15.700 -2.941 12.300 1.00 94.69 194 LEU A C 1
ATOM 1533 O O . LEU A 1 194 ? -14.479 -2.775 12.262 1.00 94.69 194 LEU A O 1
ATOM 1537 N N . ARG A 1 195 ? -16.435 -2.552 13.346 1.00 97.06 195 ARG A N 1
ATOM 1538 C CA . ARG A 1 195 ? -15.833 -1.906 14.519 1.00 97.06 195 ARG A CA 1
ATOM 1539 C C . ARG A 1 195 ? -14.914 -2.854 15.283 1.00 97.06 195 ARG A C 1
ATOM 1541 O O . ARG A 1 195 ? -13.850 -2.443 15.749 1.00 97.06 195 ARG A O 1
ATOM 1548 N N . ALA A 1 196 ? -15.284 -4.132 15.361 1.00 96.81 196 ALA A N 1
ATOM 1549 C CA . ALA A 1 196 ? -14.435 -5.168 15.934 1.00 96.81 196 ALA A CA 1
ATOM 1550 C C . ALA A 1 196 ? -13.147 -5.364 15.118 1.00 96.81 196 ALA A C 1
ATOM 1552 O O . ALA A 1 196 ? -12.082 -5.444 15.720 1.00 96.81 196 ALA A O 1
ATOM 1553 N N . VAL A 1 197 ? -13.213 -5.350 13.779 1.00 96.00 197 VAL A N 1
ATOM 1554 C CA . VAL A 1 197 ? -12.028 -5.407 12.905 1.00 96.00 197 VAL A CA 1
ATOM 1555 C C . VAL A 1 197 ? -11.060 -4.272 13.237 1.00 96.00 197 VAL A C 1
ATOM 1557 O O . VAL A 1 197 ? -9.889 -4.545 13.484 1.00 96.00 197 VAL A O 1
ATOM 1560 N N . ALA A 1 198 ? -11.531 -3.023 13.344 1.00 96.69 198 ALA A N 1
ATOM 1561 C CA . ALA A 1 198 ? -10.669 -1.890 13.701 1.00 96.69 198 ALA A CA 1
ATOM 1562 C C . ALA A 1 198 ? -9.936 -2.107 15.039 1.00 96.69 198 ALA A C 1
ATOM 1564 O O . ALA A 1 198 ? -8.717 -1.932 15.136 1.00 96.69 198 ALA A O 1
ATOM 1565 N N . LYS A 1 199 ? -10.673 -2.556 16.062 1.00 96.19 199 LYS A N 1
ATOM 1566 C CA . LYS A 1 199 ? -10.123 -2.853 17.390 1.00 96.19 199 LYS A CA 1
ATOM 1567 C C . LYS A 1 199 ? -9.114 -4.004 17.354 1.00 96.19 199 LYS A C 1
ATOM 1569 O O . LYS A 1 199 ? -8.027 -3.888 17.916 1.00 96.19 199 LYS A O 1
ATOM 1574 N N . THR A 1 200 ? -9.458 -5.107 16.696 1.00 96.56 200 THR A N 1
ATOM 1575 C CA . THR A 1 200 ? -8.613 -6.301 16.626 1.00 96.56 200 THR A CA 1
ATOM 1576 C C . THR A 1 200 ? -7.337 -6.041 15.834 1.00 96.56 200 THR A C 1
ATOM 1578 O O . THR A 1 200 ? -6.276 -6.480 16.267 1.00 96.56 200 THR A O 1
ATOM 1581 N N . THR A 1 201 ? -7.396 -5.278 14.740 1.00 96.50 201 THR A N 1
ATOM 1582 C CA . THR A 1 201 ? -6.205 -4.864 13.983 1.00 96.50 201 THR A CA 1
ATOM 1583 C C . THR A 1 201 ? -5.250 -4.043 14.851 1.00 96.50 201 THR A C 1
ATOM 1585 O O . THR A 1 201 ? -4.044 -4.291 14.845 1.00 96.50 201 THR A O 1
ATOM 1588 N N . TRP A 1 202 ? -5.775 -3.110 15.657 1.00 95.62 202 TRP A N 1
ATOM 1589 C CA . TRP A 1 202 ? -4.972 -2.351 16.620 1.00 95.62 202 TRP A CA 1
ATOM 1590 C C . TRP A 1 202 ? -4.298 -3.254 17.657 1.00 95.62 202 TRP A C 1
ATOM 1592 O O . TRP A 1 202 ? -3.096 -3.137 17.912 1.00 95.62 202 TRP A O 1
ATOM 1602 N N . ASP A 1 203 ? -5.060 -4.157 18.271 1.00 93.88 203 ASP A N 1
ATOM 1603 C CA . ASP A 1 203 ? -4.535 -5.058 19.297 1.00 93.88 203 ASP A CA 1
ATOM 1604 C C . ASP A 1 203 ? -3.486 -6.025 18.707 1.00 93.88 203 ASP A C 1
ATOM 1606 O O . ASP A 1 203 ? -2.443 -6.252 19.326 1.00 93.88 203 ASP A O 1
ATOM 1610 N N . LEU A 1 204 ? -3.700 -6.511 17.479 1.00 92.38 204 LEU A N 1
ATOM 1611 C CA . LEU A 1 204 ? -2.755 -7.357 16.750 1.00 92.38 204 LEU A CA 1
ATOM 1612 C C . LEU A 1 204 ? -1.440 -6.619 16.448 1.00 92.38 204 LEU A C 1
ATOM 1614 O O . LEU A 1 204 ? -0.369 -7.145 16.752 1.00 92.38 204 LEU A O 1
ATOM 1618 N N . ALA A 1 205 ? -1.503 -5.380 15.951 1.00 92.38 205 ALA A N 1
ATOM 1619 C CA . ALA A 1 205 ? -0.307 -4.579 15.692 1.00 92.38 205 ALA A CA 1
ATOM 1620 C C . ALA A 1 205 ? 0.521 -4.344 16.964 1.00 92.38 205 ALA A C 1
ATOM 1622 O O . ALA A 1 205 ? 1.739 -4.509 16.944 1.00 92.38 205 ALA A O 1
ATOM 1623 N N . ASN A 1 206 ? -0.121 -4.035 18.098 1.00 90.50 206 ASN A N 1
ATOM 1624 C CA . ASN A 1 206 ? 0.592 -3.882 19.373 1.00 90.50 206 ASN A CA 1
ATOM 1625 C C . ASN A 1 206 ? 1.206 -5.198 19.866 1.00 90.50 206 ASN A C 1
ATOM 1627 O O . ASN A 1 206 ? 2.303 -5.182 20.423 1.00 90.50 206 ASN A O 1
ATOM 1631 N N . LYS A 1 207 ? 0.525 -6.331 19.652 1.00 89.06 207 LYS A N 1
ATOM 1632 C CA . LYS A 1 207 ? 1.048 -7.656 20.001 1.00 89.06 207 LYS A CA 1
ATOM 1633 C C . LYS A 1 207 ? 2.353 -7.934 19.246 1.00 89.06 207 LYS A C 1
ATOM 1635 O O . LYS A 1 207 ? 3.337 -8.287 19.892 1.00 89.06 207 LYS A O 1
ATOM 1640 N N . VAL A 1 208 ? 2.386 -7.722 17.923 1.00 86.19 208 VAL A N 1
ATOM 1641 C CA . VAL A 1 208 ? 3.570 -7.994 17.077 1.00 86.19 208 VAL A CA 1
ATOM 1642 C C . VAL A 1 208 ? 4.803 -7.187 17.487 1.00 86.19 208 VAL A C 1
ATOM 1644 O O . VAL A 1 208 ? 5.913 -7.699 17.391 1.00 86.19 208 VAL A O 1
ATOM 1647 N N . VAL A 1 209 ? 4.639 -5.976 18.031 1.00 82.12 209 VAL A N 1
ATOM 1648 C CA . VAL A 1 209 ? 5.775 -5.170 18.523 1.00 82.12 209 VAL A CA 1
ATOM 1649 C C . VAL A 1 209 ? 6.474 -5.791 19.738 1.00 82.12 209 VAL A C 1
ATOM 1651 O O . VAL A 1 209 ? 7.680 -5.617 19.896 1.00 82.12 209 VAL A O 1
ATOM 1654 N N . HIS A 1 210 ? 5.740 -6.475 20.619 1.00 71.56 210 HIS A N 1
ATOM 1655 C CA . HIS A 1 210 ? 6.221 -6.813 21.966 1.00 71.56 210 HIS A CA 1
ATOM 1656 C C . HIS A 1 210 ? 6.370 -8.315 22.247 1.00 71.56 210 HIS A C 1
ATOM 1658 O O . HIS A 1 210 ? 6.839 -8.679 23.324 1.00 71.56 210 HIS A O 1
ATOM 1664 N N . GLY A 1 211 ? 5.974 -9.194 21.325 1.00 62.78 211 GLY A N 1
ATOM 1665 C CA . GLY A 1 211 ? 6.026 -10.643 21.537 1.00 62.78 211 GLY A CA 1
ATOM 1666 C C . GLY A 1 211 ? 7.113 -11.374 20.741 1.00 62.78 211 GLY A C 1
ATOM 1667 O O . GLY A 1 211 ? 7.655 -10.865 19.761 1.00 62.78 211 GLY A O 1
ATOM 1668 N N . GLY A 1 212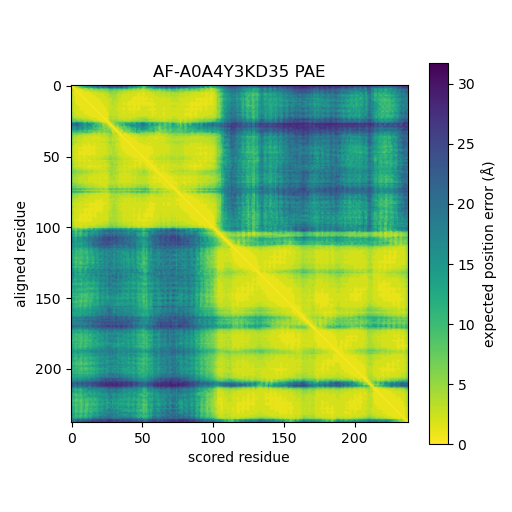 ? 7.384 -12.619 21.148 1.00 60.19 212 GLY A N 1
ATOM 1669 C CA . GLY A 1 212 ? 8.087 -13.616 20.334 1.00 60.19 212 GLY A CA 1
ATOM 1670 C C . GLY A 1 212 ? 7.113 -14.212 19.327 1.00 60.19 212 GLY A C 1
ATOM 1671 O O . GLY A 1 212 ? 6.328 -15.095 19.670 1.00 60.19 212 GLY A O 1
ATOM 1672 N N . ILE A 1 213 ? 7.079 -13.636 18.132 1.00 70.56 213 ILE A N 1
ATOM 1673 C CA . ILE A 1 213 ? 5.994 -13.840 17.180 1.00 70.56 213 ILE A CA 1
ATOM 1674 C C . ILE A 1 213 ? 6.577 -14.097 15.785 1.00 70.56 213 ILE A C 1
ATOM 1676 O O . ILE A 1 213 ? 7.592 -13.509 15.419 1.00 70.56 213 ILE A O 1
ATOM 1680 N N . GLY A 1 214 ? 5.971 -15.031 15.049 1.00 75.62 214 GLY A N 1
ATOM 1681 C CA . GLY A 1 214 ? 6.461 -15.503 13.755 1.00 75.62 214 GLY A CA 1
ATOM 1682 C C . GLY A 1 214 ? 5.981 -14.680 12.558 1.00 75.62 214 GLY A C 1
ATOM 1683 O O . GLY A 1 214 ? 5.303 -13.660 12.682 1.00 75.62 214 GLY A O 1
ATOM 1684 N N . ASP A 1 215 ? 6.315 -15.188 11.380 1.00 82.25 215 ASP A N 1
ATOM 1685 C CA . ASP A 1 215 ? 5.931 -14.667 10.067 1.00 82.25 215 ASP A CA 1
ATOM 1686 C C . ASP A 1 215 ? 4.410 -14.507 9.895 1.00 82.25 215 ASP A C 1
ATOM 1688 O O . ASP A 1 215 ? 3.954 -13.495 9.362 1.00 82.25 215 ASP A O 1
ATOM 1692 N N . VAL A 1 216 ? 3.618 -15.464 10.391 1.00 85.31 216 VAL A N 1
ATOM 1693 C CA . VAL A 1 216 ? 2.155 -15.482 10.240 1.00 85.31 216 VAL A CA 1
ATOM 1694 C C . VAL A 1 216 ? 1.494 -14.276 10.896 1.00 85.31 216 VAL A C 1
ATOM 1696 O O . VAL A 1 216 ? 0.631 -13.653 10.281 1.00 85.31 216 VAL A O 1
ATOM 1699 N N . ASP A 1 217 ? 1.869 -13.906 12.122 1.00 89.06 217 ASP A N 1
ATOM 1700 C CA . ASP A 1 217 ? 1.258 -12.739 12.758 1.00 89.06 217 ASP A CA 1
ATOM 1701 C C . ASP A 1 217 ? 1.736 -11.435 12.107 1.00 89.06 217 ASP A C 1
ATOM 1703 O O . ASP A 1 217 ? 0.952 -10.492 12.014 1.00 89.06 217 ASP A O 1
ATOM 1707 N N . ALA A 1 218 ? 2.988 -11.358 11.637 1.00 89.75 218 ALA A N 1
ATOM 1708 C CA . ALA A 1 218 ? 3.470 -10.191 10.900 1.00 89.75 218 ALA A CA 1
ATOM 1709 C C . ALA A 1 218 ? 2.698 -10.017 9.587 1.00 89.75 218 ALA A C 1
ATOM 1711 O O . ALA A 1 218 ? 2.234 -8.913 9.298 1.00 89.75 218 ALA A O 1
ATOM 1712 N N . PHE A 1 219 ? 2.476 -11.116 8.858 1.00 89.88 219 PHE A N 1
ATOM 1713 C CA . PHE A 1 219 ? 1.637 -11.157 7.663 1.00 89.88 219 PHE A CA 1
ATOM 1714 C C . PHE A 1 219 ? 0.199 -10.741 7.977 1.00 89.88 219 PHE A C 1
ATOM 1716 O O . PHE A 1 219 ? -0.344 -9.844 7.334 1.00 89.88 219 PHE A O 1
ATOM 1723 N N . ALA A 1 220 ? -0.414 -11.339 9.002 1.00 91.31 220 ALA A N 1
ATOM 1724 C CA . ALA A 1 220 ? -1.777 -11.014 9.407 1.00 91.31 220 ALA A CA 1
ATOM 1725 C C . ALA A 1 220 ? -1.910 -9.541 9.816 1.00 91.31 220 ALA A C 1
ATOM 1727 O O . ALA A 1 220 ? -2.897 -8.897 9.470 1.00 91.31 220 ALA A O 1
ATOM 1728 N N . THR A 1 221 ? -0.906 -8.990 10.502 1.00 94.88 221 THR A N 1
ATOM 1729 C CA . THR A 1 221 ? -0.891 -7.585 10.922 1.00 94.88 221 THR A CA 1
ATOM 1730 C C . THR A 1 221 ? -0.862 -6.654 9.723 1.00 94.88 221 THR A C 1
ATOM 1732 O O . THR A 1 221 ? -1.728 -5.791 9.620 1.00 94.88 221 THR A O 1
ATOM 1735 N N . ILE A 1 222 ? 0.089 -6.828 8.797 1.00 94.69 222 ILE A N 1
ATOM 1736 C CA . ILE A 1 222 ? 0.202 -5.924 7.646 1.00 94.69 222 ILE A CA 1
ATOM 1737 C C . ILE A 1 222 ? -1.015 -6.036 6.721 1.00 94.69 222 ILE A C 1
ATOM 1739 O O . ILE A 1 222 ? -1.517 -5.011 6.263 1.00 94.69 222 ILE A O 1
ATOM 1743 N N . GLN A 1 223 ? -1.556 -7.242 6.517 1.00 94.12 223 GLN A N 1
ATOM 1744 C CA . GLN A 1 223 ? -2.786 -7.450 5.745 1.00 94.12 223 GLN A CA 1
ATOM 1745 C C . GLN A 1 223 ? -3.985 -6.760 6.404 1.00 94.12 223 GLN A C 1
ATOM 1747 O O . GLN A 1 223 ? -4.724 -6.026 5.749 1.00 94.12 223 GLN A O 1
ATOM 1752 N N . ALA A 1 224 ? -4.157 -6.938 7.717 1.00 95.94 224 ALA A N 1
ATOM 1753 C CA . ALA A 1 224 ? -5.241 -6.308 8.461 1.00 95.94 224 ALA A CA 1
ATOM 1754 C C . ALA A 1 224 ? -5.110 -4.777 8.486 1.00 95.94 224 ALA A C 1
ATOM 1756 O O . ALA A 1 224 ? -6.115 -4.077 8.372 1.00 95.94 224 ALA A O 1
ATOM 1757 N N . THR A 1 225 ? -3.888 -4.244 8.588 1.00 97.12 225 THR A N 1
ATOM 1758 C CA . THR A 1 225 ? -3.623 -2.803 8.508 1.00 97.12 225 THR A CA 1
ATOM 1759 C C . THR A 1 225 ? -3.957 -2.248 7.125 1.00 97.12 225 THR A C 1
ATOM 1761 O O . THR A 1 225 ? -4.667 -1.248 7.053 1.00 97.12 225 THR A O 1
ATOM 1764 N N . VAL A 1 226 ? -3.522 -2.897 6.036 1.00 95.56 226 VAL A N 1
ATOM 1765 C CA . VAL A 1 226 ? -3.874 -2.479 4.665 1.00 95.56 226 VAL A CA 1
ATOM 1766 C C . VAL A 1 226 ? -5.388 -2.495 4.473 1.00 95.56 226 VAL A C 1
ATOM 1768 O O . VAL A 1 226 ? -5.962 -1.482 4.076 1.00 95.56 226 VAL A O 1
ATOM 1771 N N . ALA A 1 227 ? -6.049 -3.602 4.819 1.00 95.00 227 ALA A N 1
ATOM 1772 C CA . ALA A 1 227 ? -7.498 -3.721 4.697 1.00 95.00 227 ALA A CA 1
ATOM 1773 C C . ALA A 1 227 ? -8.226 -2.622 5.484 1.00 95.00 227 ALA A C 1
ATOM 1775 O O . ALA A 1 227 ? -9.141 -1.993 4.955 1.00 95.00 227 ALA A O 1
ATOM 1776 N N . LEU A 1 228 ? -7.797 -2.342 6.720 1.00 96.12 228 LEU A N 1
ATOM 1777 C CA . LEU A 1 228 ? -8.412 -1.309 7.548 1.00 96.12 228 LEU A CA 1
ATOM 1778 C C . LEU A 1 228 ? -8.234 0.093 6.957 1.00 96.12 228 LEU A C 1
ATOM 1780 O O . LEU A 1 228 ? -9.204 0.847 6.915 1.00 96.12 228 LEU A O 1
ATOM 1784 N N . VAL A 1 229 ? -7.042 0.428 6.449 1.00 95.69 229 VAL A N 1
ATOM 1785 C CA . VAL A 1 229 ? -6.806 1.706 5.757 1.00 95.69 229 VAL A CA 1
ATOM 1786 C C . VAL A 1 229 ? -7.755 1.848 4.566 1.00 95.69 229 VAL A C 1
ATOM 1788 O O . VAL A 1 229 ? -8.439 2.865 4.460 1.00 95.69 229 VAL A O 1
ATOM 1791 N N . ARG A 1 230 ? -7.881 0.815 3.721 1.00 93.69 230 ARG A N 1
ATOM 1792 C CA . ARG A 1 230 ? -8.794 0.843 2.562 1.00 93.69 230 ARG A CA 1
ATOM 1793 C C . ARG A 1 230 ? -10.267 0.951 2.963 1.00 93.69 230 ARG A C 1
ATOM 1795 O O . ARG A 1 230 ? -11.023 1.660 2.303 1.00 93.69 230 ARG A O 1
ATOM 1802 N N . ILE A 1 231 ? -10.681 0.288 4.044 1.00 93.69 231 ILE A N 1
ATOM 1803 C CA . ILE A 1 231 ? -12.048 0.384 4.583 1.00 93.69 231 ILE A CA 1
ATOM 1804 C C . ILE A 1 231 ? -12.354 1.818 5.025 1.00 93.69 231 ILE A C 1
ATOM 1806 O O . ILE A 1 231 ? -13.394 2.357 4.653 1.00 93.69 231 ILE A O 1
ATOM 1810 N N . PHE A 1 232 ? -11.451 2.445 5.779 1.00 94.06 232 PHE A N 1
ATOM 1811 C CA . PHE A 1 232 ? -11.634 3.816 6.253 1.00 94.06 232 PHE A CA 1
ATOM 1812 C C . PHE A 1 232 ? -11.640 4.819 5.105 1.00 94.06 232 PHE A C 1
ATOM 1814 O O . PHE A 1 232 ? -12.554 5.627 5.033 1.00 94.06 232 PHE A O 1
ATOM 1821 N N . GLN A 1 233 ? -10.703 4.705 4.164 1.00 92.00 233 GLN A N 1
ATOM 1822 C CA . GLN A 1 233 ? -10.675 5.530 2.952 1.00 92.00 233 GLN A CA 1
ATOM 1823 C C . GLN A 1 233 ? -11.996 5.469 2.188 1.00 92.00 233 GLN A C 1
ATOM 1825 O O . GLN A 1 233 ? -12.523 6.492 1.765 1.00 92.00 233 GLN A O 1
ATOM 1830 N N . ARG A 1 234 ? -12.568 4.270 2.050 1.00 90.62 234 ARG A N 1
ATOM 1831 C CA . ARG A 1 234 ? -13.864 4.090 1.393 1.00 90.62 234 ARG A CA 1
ATOM 1832 C C . ARG A 1 234 ? -15.028 4.678 2.194 1.00 90.62 234 ARG A C 1
ATOM 1834 O O . ARG A 1 234 ? -16.023 5.062 1.595 1.00 90.62 234 ARG A O 1
ATOM 1841 N N . ALA A 1 235 ? -14.922 4.724 3.520 1.00 90.69 235 ALA A N 1
ATOM 1842 C CA . ALA A 1 235 ? -15.942 5.290 4.402 1.00 90.69 235 ALA A CA 1
ATOM 1843 C C . ALA A 1 235 ? -15.864 6.821 4.518 1.00 90.69 235 ALA A C 1
ATOM 1845 O O . ALA A 1 235 ? -16.859 7.450 4.859 1.00 90.69 235 ALA A O 1
ATOM 1846 N N . THR A 1 236 ? -14.694 7.410 4.258 1.00 85.38 236 THR A N 1
ATOM 1847 C CA . THR A 1 236 ? -14.462 8.862 4.307 1.00 85.38 236 THR A CA 1
ATOM 1848 C C . THR A 1 236 ? -14.590 9.546 2.947 1.00 85.38 236 THR A C 1
ATOM 1850 O O . THR A 1 236 ? -14.548 10.772 2.883 1.00 85.38 236 THR A O 1
ATOM 1853 N N . GLN A 1 237 ? -14.734 8.781 1.862 1.00 69.38 237 GLN A N 1
ATOM 1854 C CA . GLN A 1 237 ? -15.083 9.324 0.551 1.00 69.38 237 GLN A CA 1
ATOM 1855 C C . GLN A 1 237 ? -16.542 9.824 0.550 1.00 69.38 237 GLN A C 1
ATOM 1857 O O . GLN A 1 237 ? -17.398 9.150 1.127 1.00 69.38 237 GLN A O 1
ATOM 1862 N N . PRO A 1 238 ? -16.824 10.991 -0.060 1.00 52.03 238 PRO A N 1
ATOM 1863 C CA . PRO A 1 238 ? -18.181 11.523 -0.189 1.00 52.03 238 PRO A CA 1
ATOM 1864 C C . PRO A 1 238 ? -19.097 10.663 -1.072 1.00 52.03 238 PRO A C 1
ATOM 1866 O O . PRO A 1 238 ? -18.588 9.969 -1.985 1.00 52.03 238 PRO A O 1
#

Secondary structure (DSSP, 8-state):
-HHHHHHHHHHHHHHHHHHHHHHHHTTSS-GGGSHHHHHHHHHHHHHHHHHTT-------SSHHHHHHHHHHTT--SHHHHHHHHHHHHHHHHHHHHHHHHT-SPP--SPP-TT-HHHHHHHHHHHHHHHT--SHHHHHHHHHHHHHHHHHHHHHH--GGGSPTTPPPPPTT-HHHHHHHHHHHHT-SGGGHHHHHHHHHHHHHHHHHHHS---HHHHHHHHHHHHHHHHHHHHHH--